Protein AF-0000000086503638 (afdb_homodimer)

pLDDT: mean 86.39, std 15.78, range [42.84, 98.81]

Structure (mmCIF, N/CA/C/O backbone):
data_AF-0000000086503638-model_v1
#
loop_
_entity.id
_entity.type
_entity.pdbx_description
1 polymer 'UspA domain-containing protein'
#
loop_
_atom_site.group_PDB
_atom_site.id
_atom_site.type_symbol
_atom_site.label_atom_id
_atom_site.label_alt_id
_atom_site.label_comp_id
_atom_site.label_asym_id
_atom_site.label_entity_id
_atom_site.label_seq_id
_atom_site.pdbx_PDB_ins_code
_atom_site.Cartn_x
_atom_site.Cartn_y
_atom_site.Cartn_z
_atom_site.occupancy
_atom_site.B_iso_or_equiv
_atom_site.auth_seq_id
_atom_site.auth_comp_id
_atom_site.auth_asym_id
_atom_site.auth_atom_id
_atom_site.pdbx_PDB_model_num
ATOM 1 N N . MET A 1 1 ? 13.844 13.547 -12.055 1 75.62 1 MET A N 1
ATOM 2 C CA . MET A 1 1 ? 13.375 14.336 -10.922 1 75.62 1 MET A CA 1
ATOM 3 C C . MET A 1 1 ? 13.047 13.438 -9.734 1 75.62 1 MET A C 1
ATOM 5 O O . MET A 1 1 ? 12.641 12.289 -9.914 1 75.62 1 MET A O 1
ATOM 9 N N . PRO A 1 2 ? 13.359 13.945 -8.445 1 88.06 2 PRO A N 1
ATOM 10 C CA . PRO A 1 2 ? 13.078 13.109 -7.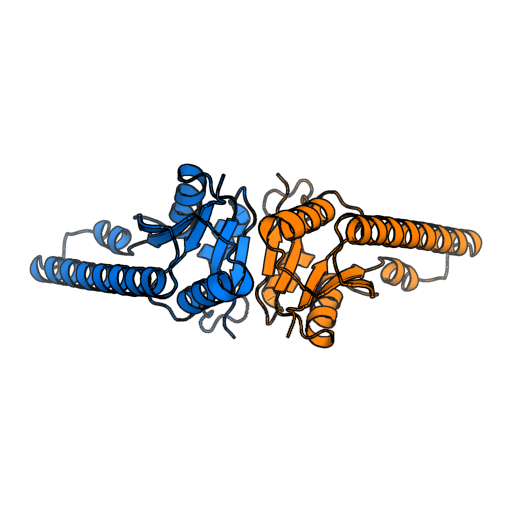277 1 88.06 2 PRO A CA 1
ATOM 11 C C . PRO A 1 2 ? 11.594 12.781 -7.133 1 88.06 2 PRO A C 1
ATOM 13 O O . PRO A 1 2 ? 10.734 13.594 -7.504 1 88.06 2 PRO A O 1
ATOM 16 N N . ARG A 1 3 ? 11.312 11.641 -6.742 1 94.25 3 ARG A N 1
ATOM 17 C CA . ARG A 1 3 ? 9.953 11.195 -6.438 1 94.25 3 ARG A CA 1
ATOM 18 C C . ARG A 1 3 ? 9.414 11.891 -5.195 1 94.25 3 ARG A C 1
ATOM 20 O O . ARG A 1 3 ? 10.141 12.094 -4.223 1 94.25 3 ARG A O 1
ATOM 27 N N . THR A 1 4 ? 8.156 12.375 -5.305 1 98.19 4 THR A N 1
ATOM 28 C CA . THR A 1 4 ? 7.492 12.93 -4.125 1 98.19 4 THR A CA 1
ATOM 29 C C . THR A 1 4 ? 6.613 11.875 -3.459 1 98.19 4 THR A C 1
ATOM 31 O O . THR A 1 4 ? 5.828 11.195 -4.129 1 98.19 4 THR A O 1
ATOM 34 N N . VAL A 1 5 ? 6.75 11.766 -2.164 1 98.69 5 VAL A N 1
ATOM 35 C CA . VAL A 1 5 ? 5.996 10.797 -1.38 1 98.69 5 VAL A CA 1
ATOM 36 C C . VAL A 1 5 ? 5.223 11.508 -0.271 1 98.69 5 VAL A C 1
ATOM 38 O O . VAL A 1 5 ? 5.805 12.273 0.505 1 98.69 5 VAL A O 1
ATOM 41 N N . VAL A 1 6 ? 3.941 11.25 -0.227 1 98.81 6 VAL A N 1
ATOM 42 C CA . VAL A 1 6 ? 3.113 11.773 0.855 1 98.81 6 VAL A CA 1
ATOM 43 C C . VAL A 1 6 ? 2.965 10.719 1.949 1 98.81 6 VAL A C 1
ATOM 45 O O . VAL A 1 6 ? 2.613 9.57 1.669 1 98.81 6 VAL A O 1
ATOM 48 N N . VAL A 1 7 ? 3.248 11.109 3.146 1 98.69 7 VAL A N 1
ATOM 49 C CA . VAL A 1 7 ? 3.092 10.234 4.305 1 98.69 7 VAL A CA 1
ATOM 50 C C . VAL A 1 7 ? 2.102 10.859 5.289 1 98.69 7 VAL A C 1
ATOM 52 O O . VAL A 1 7 ? 2.33 11.953 5.797 1 98.69 7 VAL A O 1
ATOM 55 N N . GLY A 1 8 ? 0.979 10.172 5.52 1 97.56 8 GLY A N 1
ATOM 56 C CA . GLY A 1 8 ? 0.068 10.609 6.566 1 97.56 8 GLY A CA 1
ATOM 57 C C . GLY A 1 8 ? 0.599 10.352 7.965 1 97.56 8 GLY A C 1
ATOM 58 O O . GLY A 1 8 ? 0.922 9.219 8.312 1 97.56 8 GLY A O 1
ATOM 59 N N . VAL A 1 9 ? 0.625 11.438 8.781 1 96.56 9 VAL A N 1
ATOM 60 C CA . VAL A 1 9 ? 1.175 11.242 10.125 1 96.56 9 VAL A CA 1
ATOM 61 C C . VAL A 1 9 ? 0.255 11.891 11.156 1 96.56 9 VAL A C 1
ATOM 63 O O . VAL A 1 9 ? -0.437 12.867 10.859 1 96.56 9 VAL A O 1
ATOM 66 N N . ASP A 1 10 ? 0.212 11.281 12.289 1 92.19 10 ASP A N 1
ATOM 67 C CA . ASP A 1 10 ? -0.381 11.82 13.508 1 92.19 10 ASP A CA 1
ATOM 68 C C . ASP A 1 10 ? 0.435 11.422 14.734 1 92.19 10 ASP A C 1
ATOM 70 O O . ASP A 1 10 ? 1.624 11.117 14.625 1 92.19 10 ASP A O 1
ATOM 74 N N . ASN A 1 11 ? -0.113 11.484 15.891 1 89.94 11 ASN A N 1
ATOM 75 C CA . ASN A 1 11 ? 0.647 11.188 17.094 1 89.94 11 ASN A CA 1
ATOM 76 C C . ASN A 1 11 ? 0.513 9.719 17.5 1 89.94 11 ASN A C 1
ATOM 78 O O . ASN A 1 11 ? 0.872 9.344 18.625 1 89.94 11 ASN A O 1
ATOM 82 N N . SER A 1 12 ? -0.007 8.898 16.594 1 89.5 12 SER A N 1
ATOM 83 C CA . SER A 1 12 ? -0.238 7.496 16.922 1 89.5 12 SER A CA 1
ATOM 84 C C . SER A 1 12 ? 0.982 6.641 16.609 1 89.5 12 SER A C 1
ATOM 86 O O . SER A 1 12 ? 1.796 7.008 15.75 1 89.5 12 SER A O 1
ATOM 88 N N . ASP A 1 13 ? 1.109 5.504 17.266 1 92.62 13 ASP A N 1
ATOM 89 C CA . ASP A 1 13 ? 2.15 4.527 16.969 1 92.62 13 ASP A CA 1
ATOM 90 C C . ASP A 1 13 ? 1.975 3.943 15.562 1 92.62 13 ASP A C 1
ATOM 92 O O . ASP A 1 13 ? 2.943 3.502 14.945 1 92.62 13 ASP A O 1
ATOM 96 N N . TYR A 1 14 ? 0.739 4.031 15.062 1 92.38 14 TYR A N 1
ATOM 97 C CA . TYR A 1 14 ? 0.449 3.48 13.742 1 92.38 14 TYR A CA 1
ATOM 98 C C . TYR A 1 14 ? 1.098 4.32 12.648 1 92.38 14 TYR A C 1
ATOM 100 O O . TYR A 1 14 ? 1.73 3.779 11.734 1 92.38 14 TYR A O 1
ATOM 108 N N . SER A 1 15 ? 0.951 5.656 12.758 1 94.5 15 SER A N 1
ATOM 109 C CA . SER A 1 15 ? 1.562 6.523 11.758 1 94.5 15 SER A CA 1
ATOM 110 C C . SER A 1 15 ? 3.082 6.531 11.883 1 94.5 15 SER A C 1
ATOM 112 O O . SER A 1 15 ? 3.791 6.664 10.883 1 94.5 15 SER A O 1
ATOM 114 N N . GLU A 1 16 ? 3.564 6.371 13.148 1 95.94 16 GLU A N 1
ATOM 115 C CA . GLU A 1 16 ? 5.008 6.277 13.344 1 95.94 16 GLU A CA 1
ATOM 116 C C . GLU A 1 16 ? 5.574 5.027 12.672 1 95.94 16 GLU A C 1
ATOM 118 O O . GLU A 1 16 ? 6.629 5.082 12.039 1 95.94 16 GLU A O 1
ATOM 123 N N . PHE A 1 17 ? 4.871 3.943 12.844 1 96.5 17 PHE A N 1
ATOM 124 C CA . PHE A 1 17 ? 5.305 2.711 12.195 1 96.5 17 PHE A CA 1
ATOM 125 C C . PHE A 1 17 ? 5.352 2.883 10.688 1 96.5 17 PHE A C 1
ATOM 127 O O . PHE A 1 17 ? 6.305 2.443 10.039 1 96.5 17 PHE A O 1
ATOM 134 N N . ALA A 1 18 ? 4.336 3.52 10.148 1 97.62 18 ALA A N 1
ATOM 135 C CA . ALA A 1 18 ? 4.289 3.729 8.703 1 97.62 18 ALA A CA 1
ATOM 136 C C . ALA A 1 18 ? 5.477 4.566 8.234 1 97.62 18 ALA A C 1
ATOM 138 O O . ALA A 1 18 ? 6.117 4.234 7.234 1 97.62 18 ALA A O 1
ATOM 139 N N . PHE A 1 19 ? 5.797 5.605 8.961 1 97.94 19 PHE A N 1
ATOM 140 C CA . PHE A 1 19 ? 6.934 6.457 8.641 1 97.94 19 PHE A CA 1
ATOM 141 C C . PHE A 1 19 ? 8.234 5.668 8.695 1 97.94 19 PHE A C 1
ATOM 143 O O . PHE A 1 19 ? 9.039 5.719 7.766 1 97.94 19 PHE A O 1
ATOM 150 N N . ASP A 1 20 ? 8.391 4.934 9.758 1 97.69 20 ASP A N 1
ATOM 151 C CA . ASP A 1 20 ? 9.617 4.168 9.953 1 97.69 20 ASP A CA 1
ATOM 152 C C . ASP A 1 20 ? 9.773 3.1 8.867 1 97.69 20 ASP A C 1
ATOM 154 O O . ASP A 1 20 ? 10.867 2.896 8.336 1 97.69 20 ASP A O 1
ATOM 158 N N . PHE A 1 21 ? 8.695 2.412 8.578 1 97.12 21 PHE A N 1
ATOM 159 C CA . PHE A 1 21 ? 8.742 1.382 7.551 1 97.12 21 PHE A CA 1
ATOM 160 C C . PHE A 1 21 ? 9.141 1.98 6.207 1 97.12 21 PHE A C 1
ATOM 162 O O . PHE A 1 21 ? 10.023 1.455 5.52 1 97.12 21 PHE A O 1
ATOM 169 N N . TYR A 1 22 ? 8.438 3.096 5.871 1 97.75 22 TYR A N 1
ATOM 170 C CA . TYR A 1 22 ? 8.734 3.777 4.613 1 97.75 22 TYR A CA 1
ATOM 171 C C . TYR A 1 22 ? 10.211 4.152 4.535 1 97.75 22 TYR A C 1
ATOM 173 O O . TYR A 1 22 ? 10.883 3.842 3.549 1 97.75 22 TYR A O 1
ATOM 181 N N . THR A 1 23 ? 10.734 4.738 5.555 1 97 23 THR A N 1
ATOM 182 C CA . THR A 1 23 ? 12.094 5.273 5.508 1 97 23 THR A CA 1
ATOM 183 C C . THR A 1 23 ? 13.117 4.145 5.484 1 97 23 THR A C 1
ATOM 185 O O . THR A 1 23 ? 14.195 4.285 4.898 1 97 23 THR A O 1
ATOM 188 N N . LYS A 1 24 ? 12.758 3.023 6.004 1 94.56 24 LYS A N 1
ATOM 189 C CA . LYS A 1 24 ? 13.703 1.909 6.094 1 94.56 24 LYS A CA 1
ATOM 190 C C . LYS A 1 24 ? 13.625 1.028 4.848 1 94.56 24 LYS A C 1
ATOM 192 O O . LYS A 1 24 ? 14.641 0.497 4.395 1 94.56 24 LYS A O 1
ATOM 197 N N . HIS A 1 25 ? 12.398 0.941 4.281 1 94.38 25 HIS A N 1
ATOM 198 C CA . HIS A 1 25 ? 12.219 -0.154 3.332 1 94.38 25 HIS A CA 1
ATOM 199 C C . HIS A 1 25 ? 11.805 0.366 1.962 1 94.38 25 HIS A C 1
ATOM 201 O O . HIS A 1 25 ? 11.891 -0.356 0.966 1 94.38 25 HIS A O 1
ATOM 207 N N . VAL A 1 26 ? 11.344 1.595 1.877 1 96.19 26 VAL A N 1
ATOM 208 C CA . VAL A 1 26 ? 10.711 2.02 0.629 1 96.19 26 VAL A CA 1
ATOM 209 C C . VAL A 1 26 ? 11.375 3.301 0.13 1 96.19 26 VAL A C 1
ATOM 211 O O . VAL A 1 26 ? 11.422 3.557 -1.076 1 96.19 26 VAL A O 1
ATOM 214 N N . TRP A 1 27 ? 11.922 4.043 1.059 1 95.38 27 TRP A N 1
ATOM 215 C CA . TRP A 1 27 ? 12.57 5.305 0.717 1 95.38 27 TRP A CA 1
ATOM 216 C C . TRP A 1 27 ? 13.711 5.082 -0.275 1 95.38 27 TRP A C 1
ATOM 218 O O . TRP A 1 27 ? 14.477 4.129 -0.142 1 95.38 27 TRP A O 1
ATOM 228 N N . VAL A 1 28 ? 13.766 5.887 -1.284 1 91.06 28 VAL A N 1
ATOM 229 C CA . VAL A 1 28 ? 14.891 5.918 -2.215 1 91.06 28 VAL A CA 1
ATOM 230 C C . VAL A 1 28 ? 15.586 7.273 -2.143 1 91.06 28 VAL A C 1
ATOM 232 O O . VAL A 1 28 ? 14.969 8.273 -1.762 1 91.06 28 VAL A O 1
ATOM 235 N N . LYS A 1 29 ? 16.75 7.254 -2.58 1 88.69 29 LYS A N 1
ATOM 236 C CA . LYS A 1 29 ? 17.578 8.461 -2.484 1 88.69 29 LYS A CA 1
ATOM 237 C C . LYS A 1 29 ? 16.922 9.625 -3.227 1 88.69 29 LYS A C 1
ATOM 239 O O . LYS A 1 29 ? 16.469 9.469 -4.359 1 88.69 29 LYS A O 1
ATOM 244 N N . ASP A 1 30 ? 16.75 10.734 -2.543 1 88.5 30 ASP A N 1
ATOM 245 C CA . ASP A 1 30 ? 16.297 12.023 -3.076 1 88.5 30 ASP A CA 1
ATOM 246 C C . ASP A 1 30 ? 14.773 12.109 -3.082 1 88.5 30 ASP A C 1
ATOM 248 O O . ASP A 1 30 ? 14.203 13.031 -3.67 1 88.5 30 ASP A O 1
ATOM 252 N N . ASP A 1 31 ? 14.117 11.125 -2.486 1 96.69 31 ASP A N 1
ATOM 253 C CA . ASP A 1 31 ? 12.688 11.297 -2.291 1 96.69 31 ASP A CA 1
ATOM 254 C C . ASP A 1 31 ? 12.383 12.648 -1.647 1 96.69 31 ASP A C 1
ATOM 256 O O . ASP A 1 31 ? 13.086 13.086 -0.735 1 96.69 31 ASP A O 1
ATOM 260 N N . ASN A 1 32 ? 11.43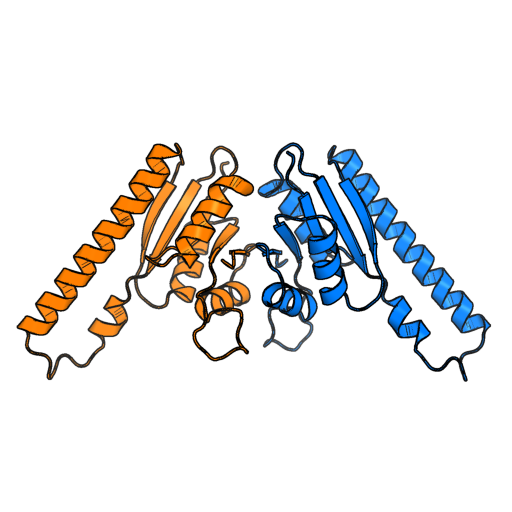8 13.289 -2.17 1 98.19 32 ASN A N 1
ATOM 261 C CA . ASN A 1 32 ? 10.859 14.453 -1.501 1 98.19 32 ASN A CA 1
ATOM 262 C C . ASN A 1 32 ? 9.664 14.055 -0.639 1 98.19 32 ASN A C 1
ATOM 264 O O . ASN A 1 32 ? 8.594 13.727 -1.162 1 98.19 32 ASN A O 1
ATOM 268 N N . ILE A 1 33 ? 9.836 14.102 0.675 1 98.5 33 ILE A N 1
ATOM 269 C CA . ILE A 1 33 ? 8.82 13.586 1.592 1 98.5 33 ILE A CA 1
ATOM 270 C C . ILE A 1 33 ? 7.91 14.727 2.047 1 98.5 33 ILE A C 1
ATOM 272 O O . ILE A 1 33 ? 8.383 15.758 2.525 1 98.5 33 ILE A O 1
ATOM 276 N N . VAL A 1 34 ? 6.629 14.555 1.884 1 98.69 34 VAL A N 1
ATOM 277 C CA . VAL A 1 34 ? 5.637 15.469 2.438 1 98.69 34 VAL A CA 1
ATOM 278 C C . VAL A 1 34 ? 4.852 14.766 3.547 1 98.69 34 VAL A C 1
ATOM 280 O O . VAL A 1 34 ? 3.99 13.93 3.271 1 98.69 34 VAL A O 1
ATOM 283 N N . LEU A 1 35 ? 5.188 15.125 4.75 1 98.56 35 LEU A N 1
ATOM 284 C CA . LEU A 1 35 ? 4.438 14.617 5.895 1 98.56 35 LEU A CA 1
ATOM 285 C C . LEU A 1 35 ? 3.162 15.422 6.109 1 98.56 35 LEU A C 1
ATOM 287 O O . LEU A 1 35 ? 3.221 16.625 6.414 1 98.56 35 LEU A O 1
ATOM 291 N N . VAL A 1 36 ? 2.033 14.766 6.004 1 97.94 36 VAL A N 1
ATOM 292 C CA . VAL A 1 36 ? 0.757 15.461 6.098 1 97.94 36 VAL A CA 1
ATOM 293 C C . VAL A 1 36 ? 0.109 15.18 7.449 1 97.94 36 VAL A C 1
ATOM 295 O O . VAL A 1 36 ? -0.133 14.023 7.797 1 97.94 36 VAL A O 1
ATOM 298 N N . HIS A 1 37 ? -0.113 16.156 8.156 1 96.12 37 HIS A N 1
ATOM 299 C CA . HIS A 1 37 ? -0.849 16.078 9.414 1 96.12 37 HIS A CA 1
ATOM 300 C C . HIS A 1 37 ? -2.131 16.906 9.352 1 96.12 37 HIS A C 1
ATOM 302 O O . HIS A 1 37 ? -2.109 18.062 8.922 1 96.12 37 HIS A O 1
ATOM 308 N N . VAL A 1 38 ? -3.188 16.234 9.758 1 92.25 38 VAL A N 1
ATOM 309 C CA . VAL A 1 38 ? -4.477 16.922 9.758 1 92.25 38 VAL A CA 1
ATOM 310 C C . VAL A 1 38 ? -4.93 17.172 11.195 1 92.25 38 VAL A C 1
ATOM 312 O O . VAL A 1 38 ? -5.059 16.234 11.984 1 92.25 38 VAL A O 1
ATOM 315 N N . SER A 1 39 ? -5.102 18.406 11.578 1 81.94 39 SER A N 1
ATOM 316 C CA . SER A 1 39 ? -5.512 18.812 12.922 1 81.94 39 SER A CA 1
ATOM 317 C C . SER A 1 39 ? -7.012 18.609 13.117 1 81.94 39 SER A C 1
ATOM 319 O O . SER A 1 39 ? -7.797 18.797 12.188 1 81.94 39 SER A O 1
ATOM 321 N N . GLU A 1 40 ? -7.383 17.906 14.148 1 66.19 40 GLU A N 1
ATOM 322 C CA . GLU A 1 40 ? -8.781 17.672 14.5 1 66.19 40 GLU A CA 1
ATOM 323 C C . GLU A 1 40 ? -9.508 18.984 14.758 1 66.19 40 GLU A C 1
ATOM 325 O O . GLU A 1 40 ? -10.734 19.016 14.914 1 66.19 40 GLU A O 1
ATOM 330 N N . TYR A 1 41 ? -8.883 20.062 15.055 1 58.22 41 TYR A N 1
ATOM 331 C CA . TYR A 1 41 ? -9.531 21.297 15.484 1 58.22 41 TYR A CA 1
ATOM 332 C C . TYR A 1 41 ? -10.742 21.609 14.617 1 58.22 41 TYR A C 1
ATOM 334 O O . TYR A 1 41 ? -11.703 22.234 15.086 1 58.22 41 TYR A O 1
ATOM 342 N N . THR A 1 42 ? -10.609 21.328 13.336 1 51.62 42 THR A N 1
ATOM 343 C CA . THR A 1 42 ? -11.633 21.922 12.484 1 51.62 42 THR A CA 1
ATOM 344 C C . THR A 1 42 ? -13.023 21.422 12.883 1 51.62 42 THR A C 1
ATOM 346 O O . THR A 1 42 ? -14.016 22.109 12.695 1 51.62 42 THR A O 1
ATOM 349 N N . SER A 1 43 ? -12.922 20.266 13.422 1 51.22 43 SER A N 1
ATOM 350 C CA . SER A 1 43 ? -14.25 19.828 13.859 1 51.22 43 SER A CA 1
ATOM 351 C C . SER A 1 43 ? -14.703 20.594 15.094 1 51.22 43 SER A C 1
ATOM 353 O O . SER A 1 43 ? -15.898 20.797 15.305 1 51.22 43 SER A O 1
ATOM 355 N N . LEU A 1 44 ? -13.805 20.938 15.922 1 51.22 44 LEU A N 1
ATOM 356 C CA . LEU A 1 44 ? -14.203 21.688 17.109 1 51.22 44 LEU A CA 1
ATOM 357 C C . LEU A 1 44 ? -14.688 23.078 16.75 1 51.22 44 LEU A C 1
ATOM 359 O O . LEU A 1 44 ? -15.539 23.656 17.438 1 51.22 44 LEU A O 1
ATOM 363 N N . ALA A 1 45 ? -14.125 23.672 15.773 1 50.91 45 ALA A N 1
ATOM 364 C CA . ALA A 1 45 ? -14.562 25.016 15.414 1 50.91 45 ALA A CA 1
ATOM 365 C C . ALA A 1 45 ? -16 25.016 14.922 1 50.91 45 ALA A C 1
ATOM 367 O O . ALA A 1 45 ? -16.656 26.062 14.883 1 50.91 45 ALA A O 1
ATOM 368 N N . GLN A 1 46 ? -16.438 23.875 14.445 1 50.19 46 GLN A N 1
ATOM 369 C CA . GLN A 1 46 ? -17.828 23.859 14.008 1 50.19 46 GLN A CA 1
ATOM 370 C C . GLN A 1 46 ? -18.766 23.516 15.164 1 50.19 46 GLN A C 1
ATOM 372 O O . GLN A 1 46 ? -19.984 23.438 14.977 1 50.19 46 GLN A O 1
ATOM 377 N N . ALA A 1 47 ? -18.156 23.281 16.281 1 52.62 47 ALA A N 1
ATOM 378 C CA . ALA A 1 47 ? -19.078 23.047 17.391 1 52.62 47 ALA A CA 1
ATOM 379 C C . ALA A 1 47 ? -19.766 24.344 17.797 1 52.62 47 ALA A C 1
ATOM 381 O O . ALA A 1 47 ? -19.172 25.422 17.75 1 52.62 47 ALA A O 1
ATOM 382 N N . PRO A 1 48 ? -21.047 24.406 17.812 1 49.69 48 PRO A N 1
ATOM 383 C CA . PRO A 1 48 ? -21.75 25.625 18.219 1 49.69 48 PRO A CA 1
ATOM 384 C C . PRO A 1 48 ? -21.094 26.328 19.406 1 49.69 48 PRO A C 1
ATOM 386 O O . PRO A 1 48 ? -20.812 25.672 20.422 1 49.69 48 PRO A O 1
ATOM 389 N N . VAL A 1 49 ? -20.312 27.312 19.281 1 50.72 49 VAL A N 1
ATOM 390 C CA . VAL A 1 49 ? -19.688 28.266 20.188 1 50.72 49 VAL A CA 1
ATOM 391 C C . VAL A 1 49 ? -20.672 28.641 21.297 1 50.72 49 VAL A C 1
ATOM 393 O O . VAL A 1 49 ? -20.359 29.469 22.172 1 50.72 49 VAL A O 1
ATOM 396 N N . LEU A 1 50 ? -21.922 28.359 21 1 50.97 50 LEU A N 1
ATOM 397 C CA . LEU A 1 50 ? -22.703 28.953 22.062 1 50.97 50 LEU A CA 1
ATOM 398 C C . LEU A 1 50 ? -22.062 28.703 23.422 1 50.97 50 LEU A C 1
ATOM 400 O O . LEU A 1 50 ? -22 29.594 24.266 1 50.97 50 LEU A O 1
ATOM 404 N N . LEU A 1 51 ? -22.281 27.469 24 1 51.38 51 LEU A N 1
ATOM 405 C CA . LEU A 1 51 ? -22.281 27.25 25.438 1 51.38 51 LEU A CA 1
ATOM 406 C C . LEU A 1 51 ? -20.859 27.062 25.953 1 51.38 51 LEU A C 1
ATOM 408 O O . LEU A 1 51 ? -20.672 26.719 27.125 1 51.38 51 LEU A O 1
ATOM 412 N N . THR A 1 52 ? -19.859 27.094 25 1 60.31 52 THR A N 1
ATOM 413 C CA . THR A 1 52 ? -18.672 26.734 25.766 1 60.31 52 THR A CA 1
ATOM 414 C C . THR A 1 52 ? -17.953 27.969 26.266 1 60.31 52 THR A C 1
ATOM 416 O O . THR A 1 52 ? -18 29.031 25.625 1 60.31 52 THR A O 1
ATOM 419 N N . ASP A 1 53 ? -17.766 28.094 27.531 1 71 53 ASP A N 1
ATOM 420 C CA . ASP A 1 53 ? -16.953 29.062 28.266 1 71 53 ASP A CA 1
ATOM 421 C C . ASP A 1 53 ? -15.703 29.453 27.469 1 71 53 ASP A C 1
ATOM 423 O O . ASP A 1 53 ? -14.961 28.578 27.016 1 71 53 ASP A O 1
ATOM 427 N N . PRO A 1 54 ? -15.719 30.734 26.953 1 75.19 54 PRO A N 1
ATOM 428 C CA . PRO A 1 54 ? -14.57 31.234 26.188 1 75.19 54 PRO A CA 1
ATOM 429 C C . PRO A 1 54 ? -13.234 30.734 26.719 1 75.19 54 PRO A C 1
ATOM 431 O O . PRO A 1 54 ? -12.297 30.516 25.953 1 75.19 54 PRO A O 1
ATOM 434 N N . ILE A 1 55 ? -13.148 30.578 27.984 1 75.12 55 ILE A N 1
ATOM 435 C CA . ILE A 1 55 ? -11.914 30.109 28.594 1 75.12 55 ILE A CA 1
ATOM 436 C C . ILE A 1 55 ? -11.648 28.672 28.172 1 75.12 55 ILE A C 1
ATOM 438 O O . ILE A 1 55 ? -10.508 28.312 27.859 1 75.12 55 ILE A O 1
ATOM 442 N N . VAL A 1 56 ? -12.664 27.906 28.094 1 76.38 56 VAL A N 1
ATOM 443 C CA . VAL A 1 56 ? -12.539 26.5 27.734 1 76.38 56 VAL A CA 1
ATOM 444 C C . VAL A 1 56 ? -12.125 26.375 26.281 1 76.38 56 VAL A C 1
ATOM 446 O O . VAL A 1 56 ? -11.258 25.562 25.938 1 76.38 56 VAL A O 1
ATOM 449 N N . VAL A 1 57 ? -12.609 27.25 25.484 1 75.94 57 VAL A N 1
ATOM 450 C CA . VAL A 1 57 ? -12.297 27.219 24.062 1 75.94 57 VAL A CA 1
ATOM 451 C C . VAL A 1 57 ? -10.844 27.609 23.828 1 75.94 57 VAL A C 1
ATOM 453 O O . VAL A 1 57 ? -10.133 26.984 23.047 1 75.94 57 VAL A O 1
ATOM 456 N N . THR A 1 58 ? -10.43 28.641 24.516 1 79.75 58 THR A N 1
ATOM 457 C CA . THR A 1 58 ? -9.055 29.109 24.406 1 79.75 58 THR A CA 1
ATOM 458 C C . THR A 1 58 ? -8.07 28.031 24.844 1 79.75 58 THR A C 1
ATOM 460 O O . THR A 1 58 ? -7.016 27.844 24.234 1 79.75 58 THR A O 1
ATOM 463 N N . GLU A 1 59 ? -8.375 27.312 25.891 1 81.62 59 GLU A N 1
ATOM 464 C CA . GLU A 1 59 ? -7.516 26.25 26.406 1 81.62 59 GLU A CA 1
ATOM 465 C C . GLU A 1 59 ? -7.422 25.078 25.422 1 81.62 59 GLU A C 1
ATOM 467 O O . GLU A 1 59 ? -6.355 24.5 25.25 1 81.62 59 GLU A O 1
ATOM 472 N N . LEU A 1 60 ? -8.469 24.797 24.797 1 77 60 LEU A N 1
ATOM 473 C CA . LEU A 1 60 ? -8.492 23.719 23.828 1 77 60 LEU A CA 1
ATOM 474 C C . LEU A 1 60 ? -7.641 24.047 22.609 1 77 60 LEU A C 1
ATOM 476 O O . LEU A 1 60 ? -6.91 23.203 22.094 1 77 60 LEU A O 1
ATOM 480 N N . ILE A 1 61 ? -7.742 25.234 22.234 1 77.94 61 ILE A N 1
ATOM 481 C CA . ILE A 1 61 ? -6.973 25.688 21.078 1 77.94 61 ILE A CA 1
ATOM 482 C C . ILE A 1 61 ? -5.48 25.625 21.406 1 77.94 61 ILE A C 1
ATOM 484 O O . ILE A 1 61 ? -4.68 25.172 20.594 1 77.94 61 ILE A O 1
ATOM 488 N N . ARG A 1 62 ? -5.234 26.125 22.594 1 83.19 62 ARG A N 1
ATOM 489 C CA . ARG A 1 62 ? -3.838 26.125 23.016 1 83.19 62 ARG A CA 1
ATOM 490 C C . ARG A 1 62 ? -3.303 24.688 23.094 1 83.19 62 ARG A C 1
ATOM 492 O O . ARG A 1 62 ? -2.174 24.422 22.688 1 83.19 62 ARG A O 1
ATOM 499 N N . GLU A 1 63 ? -4.035 23.812 23.578 1 83.31 63 GLU A N 1
ATOM 500 C CA . GLU A 1 63 ? -3.621 22.422 23.703 1 83.31 63 GLU A CA 1
ATOM 501 C C . GLU A 1 63 ? -3.375 21.797 22.328 1 83.31 63 GLU A C 1
ATOM 503 O O . GLU A 1 63 ? -2.412 21.047 22.156 1 83.31 63 GLU A O 1
ATOM 508 N N . GLU A 1 64 ? -4.188 22.125 21.484 1 79.81 64 GLU A N 1
ATOM 509 C CA . GLU A 1 64 ? -4.039 21.594 20.141 1 79.81 64 GLU A CA 1
ATOM 510 C C . GLU A 1 64 ? -2.799 22.156 19.453 1 79.81 64 GLU A C 1
ATOM 512 O O . GLU A 1 64 ? -2.098 21.438 18.734 1 79.81 64 GLU A O 1
ATOM 517 N N . GLU A 1 65 ? -2.617 23.375 19.672 1 84.12 65 GLU A N 1
ATOM 518 C CA . GLU A 1 65 ? -1.432 24.016 19.109 1 84.12 65 GLU A CA 1
ATOM 519 C C . GLU A 1 65 ? -0.153 23.359 19.625 1 84.12 65 GLU A C 1
ATOM 521 O O . GLU A 1 65 ? 0.802 23.172 18.859 1 84.12 65 GLU A O 1
ATOM 526 N N . VAL A 1 66 ? -0.208 23.094 20.859 1 87.94 66 VAL A N 1
ATOM 527 C CA . VAL A 1 66 ? 0.959 22.469 21.469 1 87.94 66 VAL A CA 1
ATOM 528 C C . VAL A 1 66 ? 1.166 21.078 20.875 1 87.94 66 VAL A C 1
ATOM 530 O O . VAL A 1 66 ? 2.293 20.703 20.547 1 87.94 66 VAL A O 1
ATOM 533 N N . LYS A 1 67 ? 0.146 20.375 20.719 1 87.69 67 LYS A N 1
ATOM 534 C CA . LYS A 1 67 ? 0.224 19.031 20.156 1 87.69 67 LYS A CA 1
ATOM 535 C C . LYS A 1 67 ? 0.76 19.062 18.719 1 87.69 67 LYS A C 1
ATOM 537 O O . LYS A 1 67 ? 1.584 18.234 18.344 1 87.69 67 LYS A O 1
ATOM 542 N N . VAL A 1 68 ? 0.279 19.984 18.031 1 88.38 68 VAL A N 1
ATOM 543 C CA . VAL A 1 68 ? 0.697 20.125 16.641 1 88.38 68 VAL A CA 1
ATOM 544 C C . VAL A 1 68 ? 2.178 20.5 16.578 1 88.38 68 VAL A C 1
ATOM 546 O O . VAL A 1 68 ? 2.928 19.938 15.766 1 88.38 68 VAL A O 1
ATOM 549 N N . LYS A 1 69 ? 2.529 21.406 17.422 1 92.06 69 LYS A N 1
ATOM 550 C CA . LYS A 1 69 ? 3.93 21.812 17.469 1 92.06 69 LYS A CA 1
ATOM 551 C C . LYS A 1 69 ? 4.836 20.641 17.812 1 92.06 69 LYS A C 1
ATOM 553 O O . LYS A 1 69 ? 5.898 20.469 17.219 1 92.06 69 LYS A O 1
ATOM 558 N N . GLN A 1 70 ? 4.449 19.859 18.734 1 94.12 70 GLN A N 1
ATOM 559 C CA . GLN A 1 70 ? 5.223 18.703 19.156 1 94.12 70 GLN A CA 1
ATOM 560 C C . GLN A 1 70 ? 5.355 17.688 18.016 1 94.12 70 GLN A C 1
ATOM 562 O O . GLN A 1 70 ? 6.422 17.094 17.828 1 94.12 70 GLN A O 1
ATOM 567 N N . LEU A 1 71 ? 4.289 17.484 17.312 1 94.12 71 LEU A N 1
ATOM 568 C CA . LEU A 1 71 ? 4.316 16.562 16.188 1 94.12 71 LEU A CA 1
ATOM 569 C C . LEU A 1 71 ? 5.277 17.047 15.109 1 94.12 71 LEU A C 1
ATOM 571 O O . LEU A 1 71 ? 6.094 16.281 14.602 1 94.12 71 LEU A O 1
ATOM 575 N N . VAL A 1 72 ? 5.152 18.297 14.773 1 94.56 72 VAL A N 1
ATOM 576 C CA . VAL A 1 72 ? 6.008 18.891 13.742 1 94.56 72 VAL A CA 1
ATOM 577 C C . VAL A 1 72 ? 7.473 18.766 14.148 1 94.56 72 VAL A C 1
ATOM 579 O O . VAL A 1 72 ? 8.312 18.359 13.344 1 94.56 72 VAL A O 1
ATOM 582 N N . GLU A 1 73 ? 7.738 19.078 15.383 1 96.12 73 GLU A N 1
ATOM 583 C CA . GLU A 1 73 ? 9.109 18.969 15.883 1 96.12 73 GLU A CA 1
ATOM 584 C C . GLU A 1 73 ? 9.609 17.531 15.844 1 96.12 73 GLU A C 1
ATOM 586 O O . GLU A 1 73 ? 10.734 17.266 15.414 1 96.12 73 GLU A O 1
ATOM 591 N N . LYS A 1 74 ? 8.812 16.641 16.281 1 96.88 74 LYS A N 1
ATOM 592 C CA . LYS A 1 74 ? 9.156 15.219 16.297 1 96.88 74 LYS A CA 1
ATOM 593 C C . LYS A 1 74 ? 9.562 14.727 14.914 1 96.88 74 LYS A C 1
ATOM 595 O O . LYS A 1 74 ? 10.641 14.164 14.742 1 96.88 74 LYS A O 1
ATOM 600 N N . TYR A 1 75 ? 8.758 14.977 13.953 1 97.31 75 TYR A N 1
ATOM 601 C CA . TYR A 1 75 ? 9.008 14.438 12.625 1 97.31 75 TYR A CA 1
ATOM 602 C C . TYR A 1 75 ? 10.094 15.227 11.906 1 97.31 75 TYR A C 1
ATOM 604 O O . TYR A 1 75 ? 10.867 14.664 11.125 1 97.31 75 TYR A O 1
ATOM 612 N N . SER A 1 76 ? 10.156 16.562 12.188 1 96.62 76 SER A N 1
ATOM 613 C CA . SER A 1 76 ? 11.258 17.344 11.633 1 96.62 76 SER A CA 1
ATOM 614 C C . SER A 1 76 ? 12.602 16.828 12.125 1 96.62 76 SER A C 1
ATOM 616 O O . SER A 1 76 ? 13.555 16.719 11.352 1 96.62 76 SER A O 1
ATOM 618 N N . GLU A 1 77 ? 12.672 16.516 13.352 1 97.25 77 GLU A N 1
ATOM 619 C CA . GLU A 1 77 ? 13.898 15.992 13.938 1 97.25 77 GLU A CA 1
ATOM 620 C C . GLU A 1 77 ? 14.25 14.625 13.344 1 97.25 77 GLU A C 1
ATOM 622 O O . GLU A 1 77 ? 15.414 14.352 13.055 1 97.25 77 GLU A O 1
ATOM 627 N N . LYS A 1 78 ? 13.281 13.781 13.234 1 97.31 78 LYS A N 1
ATOM 628 C CA . LYS A 1 78 ? 13.5 12.469 12.633 1 97.31 78 LYS A CA 1
ATOM 629 C C . LYS A 1 78 ? 14.031 12.602 11.211 1 97.31 78 LYS A C 1
ATOM 631 O O . LYS A 1 78 ? 14.969 11.898 10.82 1 97.31 78 LYS A O 1
ATOM 636 N N . MET A 1 79 ? 13.438 13.5 10.438 1 97.31 79 MET A N 1
ATOM 637 C CA . MET A 1 79 ? 13.852 13.727 9.055 1 97.31 79 MET A CA 1
ATOM 638 C C . MET A 1 79 ? 15.297 14.219 9 1 97.31 79 MET A C 1
ATOM 640 O O . MET A 1 79 ? 16.078 13.773 8.156 1 97.31 79 MET A O 1
ATOM 644 N N . LYS A 1 80 ? 15.602 15.133 9.906 1 97 80 LYS A N 1
ATOM 645 C CA . LYS A 1 80 ? 16.953 15.68 9.961 1 97 80 LYS A CA 1
ATOM 646 C C . LYS A 1 80 ? 17.969 14.602 10.336 1 97 80 LYS A C 1
ATOM 648 O O . LYS A 1 80 ? 19 14.469 9.688 1 97 80 LYS A O 1
ATOM 653 N N . LYS A 1 81 ? 17.609 13.812 11.305 1 97.19 81 LYS A N 1
ATOM 654 C CA . LYS A 1 81 ? 18.5 12.758 11.789 1 97.19 81 LYS A CA 1
ATOM 655 C C . LYS A 1 81 ? 18.781 11.727 10.703 1 97.19 81 LYS A C 1
ATOM 657 O O . LYS A 1 81 ? 19.891 11.219 10.594 1 97.19 81 LYS A O 1
ATOM 662 N N . LEU A 1 82 ? 17.797 11.5 9.922 1 96.69 82 LEU A N 1
ATOM 663 C CA . LEU A 1 82 ? 17.922 10.477 8.883 1 96.69 82 LEU A CA 1
ATOM 664 C C . LEU A 1 82 ? 18.359 11.094 7.559 1 96.69 82 LEU A C 1
ATOM 666 O O . LEU A 1 82 ? 18.453 10.398 6.543 1 96.69 82 LEU A O 1
ATOM 670 N N . HIS A 1 83 ? 18.516 12.461 7.531 1 96.88 83 HIS A N 1
ATOM 671 C CA . HIS A 1 83 ? 18.953 13.203 6.352 1 96.88 83 HIS A CA 1
ATOM 672 C C . HIS A 1 83 ? 17.969 13.047 5.207 1 96.88 83 HIS A C 1
ATOM 674 O O . HIS A 1 83 ? 18.359 12.797 4.066 1 96.88 83 HIS A O 1
ATOM 680 N N . LEU A 1 84 ? 16.734 13.117 5.551 1 97.06 84 LEU A N 1
ATOM 681 C CA . LEU A 1 84 ? 15.656 13.023 4.578 1 97.06 84 LEU A CA 1
ATOM 682 C C . LEU A 1 84 ? 15.227 14.406 4.105 1 97.06 84 LEU A C 1
ATOM 684 O O . LEU A 1 84 ? 15.164 15.352 4.902 1 97.06 84 LEU A O 1
ATOM 688 N N . ALA A 1 85 ? 14.992 14.531 2.846 1 97.12 85 ALA A N 1
ATOM 689 C CA . ALA A 1 85 ? 14.484 15.773 2.279 1 97.12 85 ALA A CA 1
ATOM 690 C C . ALA A 1 85 ? 12.961 15.812 2.334 1 97.12 85 ALA A C 1
ATOM 692 O O . ALA A 1 85 ? 12.297 14.805 2.078 1 97.12 85 ALA A O 1
ATOM 693 N N . GLY A 1 86 ? 12.422 16.938 2.701 1 97.06 86 GLY A N 1
ATOM 694 C CA . GLY A 1 86 ? 10.977 17.078 2.688 1 97.06 86 GLY A CA 1
ATOM 695 C C . GLY A 1 86 ? 10.469 18.125 3.664 1 97.06 86 GLY A C 1
ATOM 696 O O . GLY A 1 86 ? 11.18 19.062 3.996 1 97.06 86 GLY A O 1
ATOM 697 N N . LYS A 1 87 ? 9.211 18.031 3.994 1 97.5 87 LYS A N 1
ATOM 698 C CA . LYS A 1 87 ? 8.562 19.016 4.859 1 97.5 87 LYS A CA 1
ATOM 699 C C . LYS A 1 87 ? 7.367 18.406 5.578 1 97.5 87 LYS A C 1
ATOM 701 O O . LYS A 1 87 ? 6.871 17.344 5.188 1 97.5 87 LYS A O 1
ATOM 706 N N . VAL A 1 88 ? 7.012 19.047 6.59 1 97.06 88 VAL A N 1
ATOM 707 C CA . VAL A 1 88 ? 5.746 18.75 7.254 1 97.06 88 VAL A CA 1
ATOM 708 C C . VAL A 1 88 ? 4.672 19.734 6.77 1 97.06 88 VAL A C 1
ATOM 710 O O . VAL A 1 88 ? 4.883 20.938 6.762 1 97.06 88 VAL A O 1
ATOM 713 N N . LYS A 1 89 ? 3.617 19.203 6.344 1 96.75 89 LYS A N 1
ATOM 714 C CA . LYS A 1 89 ? 2.488 19.984 5.859 1 96.75 89 LYS A CA 1
ATOM 715 C C . LYS A 1 89 ? 1.271 19.828 6.766 1 96.75 89 LYS A C 1
ATOM 717 O O . LYS A 1 89 ? 0.723 18.719 6.879 1 96.75 89 LYS A O 1
ATOM 722 N N . GLN A 1 90 ? 0.874 20.906 7.395 1 94.5 90 GLN A N 1
ATOM 723 C CA . GLN A 1 90 ? -0.32 20.891 8.234 1 94.5 90 GLN A CA 1
ATOM 724 C C . GLN A 1 90 ? -1.564 21.234 7.422 1 94.5 90 GLN A C 1
ATOM 726 O O . GLN A 1 90 ? -1.571 22.219 6.668 1 94.5 90 GLN A O 1
ATOM 731 N N . MET A 1 91 ? -2.512 20.391 7.57 1 94.12 91 MET A N 1
ATOM 732 C CA . MET A 1 91 ? -3.758 20.609 6.84 1 94.12 91 MET A CA 1
ATOM 733 C C . MET A 1 91 ? -4.953 20.562 7.781 1 94.12 91 MET A C 1
ATOM 735 O O . MET A 1 91 ? -4.824 20.172 8.945 1 94.12 91 MET A O 1
ATOM 739 N N . ALA A 1 92 ? -6.121 21.062 7.348 1 88.81 92 ALA A N 1
ATOM 740 C CA . ALA A 1 92 ? -7.375 21.047 8.094 1 88.81 92 ALA A CA 1
ATOM 741 C C . ALA A 1 92 ? -8.438 20.234 7.363 1 88.81 92 ALA A C 1
ATOM 743 O O . ALA A 1 92 ? -8.297 19.938 6.172 1 88.81 92 ALA A O 1
ATOM 744 N N . GLY A 1 93 ? -9.43 19.812 8.164 1 90.94 93 GLY A N 1
ATOM 745 C CA . GLY A 1 93 ? -10.539 19.078 7.574 1 90.94 93 GLY A CA 1
ATOM 746 C C . GLY A 1 93 ? -10.477 17.578 7.852 1 90.94 93 GLY A C 1
ATOM 747 O O . GLY A 1 93 ? -10.039 17.172 8.922 1 90.94 93 GLY A O 1
ATOM 748 N N . LYS A 1 94 ? -11.07 16.797 6.898 1 92.62 94 LYS A N 1
ATOM 749 C CA . LYS A 1 94 ? -11.07 15.344 7.043 1 92.62 94 LYS A CA 1
ATOM 750 C C . LYS A 1 94 ? -9.742 14.75 6.582 1 92.62 94 LYS A C 1
ATOM 752 O O . LYS A 1 94 ? -9.258 15.062 5.492 1 92.62 94 LYS A O 1
ATOM 757 N N . SER A 1 95 ? -9.25 13.906 7.309 1 93.75 95 SER A N 1
ATOM 758 C CA . SER A 1 95 ? -7.902 13.375 7.098 1 93.75 95 SER A CA 1
ATOM 759 C C . SER A 1 95 ? -7.766 12.75 5.711 1 93.75 95 SER A C 1
ATOM 761 O O . SER A 1 95 ? -6.809 13.039 4.988 1 93.75 95 SER A O 1
ATOM 763 N N . GLY A 1 96 ? -8.734 11.938 5.363 1 95.06 96 GLY A N 1
ATOM 764 C CA . GLY A 1 96 ? -8.68 11.289 4.062 1 95.06 96 GLY A CA 1
ATOM 765 C C . GLY A 1 96 ? -8.648 12.273 2.906 1 95.06 96 GLY A C 1
ATOM 766 O O . GLY A 1 96 ? -7.82 12.156 2.004 1 95.06 96 GLY A O 1
ATOM 767 N N . GLU A 1 97 ? -9.508 13.281 2.945 1 97 97 GLU A N 1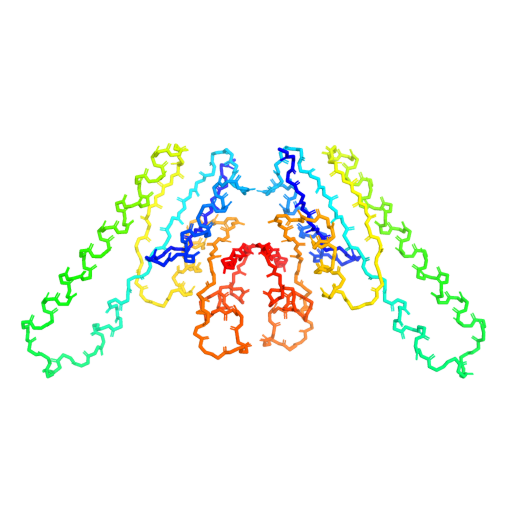
ATOM 768 C CA . GLU A 1 97 ? -9.586 14.305 1.907 1 97 97 GLU A CA 1
ATOM 769 C C . GLU A 1 97 ? -8.305 15.133 1.853 1 97 97 GLU A C 1
ATOM 771 O O . GLU A 1 97 ? -7.816 15.461 0.769 1 97 97 GLU A O 1
ATOM 776 N N . ALA A 1 98 ? -7.816 15.445 2.996 1 97 98 ALA A N 1
ATOM 777 C CA . ALA A 1 98 ? -6.605 16.25 3.09 1 97 98 ALA A CA 1
ATOM 778 C C . ALA A 1 98 ? -5.406 15.523 2.492 1 97 9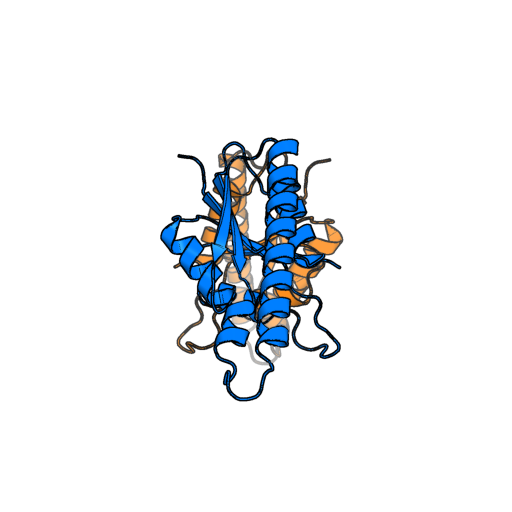8 ALA A C 1
ATOM 780 O O . ALA A 1 98 ? -4.598 16.125 1.777 1 97 98 ALA A O 1
ATOM 781 N N . ILE A 1 99 ? -5.293 14.266 2.75 1 97.94 99 ILE A N 1
ATOM 782 C CA . ILE A 1 99 ? -4.184 13.469 2.236 1 97.94 99 ILE A CA 1
ATOM 783 C C . ILE A 1 99 ? -4.262 13.391 0.713 1 97.94 99 ILE A C 1
ATOM 785 O O . ILE A 1 99 ? -3.254 13.562 0.024 1 97.94 99 ILE A O 1
ATOM 789 N N . ILE A 1 100 ? -5.453 13.195 0.201 1 98.25 100 ILE A N 1
ATOM 790 C CA . ILE A 1 100 ? -5.648 13.148 -1.243 1 98.25 100 ILE A CA 1
ATOM 791 C C . ILE A 1 100 ? -5.309 14.5 -1.858 1 98.25 100 ILE A C 1
ATOM 793 O O . ILE A 1 100 ? -4.605 14.57 -2.871 1 98.25 100 ILE A O 1
ATOM 797 N N . ALA A 1 101 ? -5.797 15.562 -1.23 1 98.44 101 ALA A N 1
ATOM 798 C CA . ALA A 1 101 ? -5.512 16.906 -1.721 1 98.44 101 ALA A CA 1
ATOM 799 C C . ALA A 1 101 ? -4.012 17.188 -1.747 1 98.44 101 ALA A C 1
ATOM 801 O O . ALA A 1 101 ? -3.49 17.734 -2.719 1 98.44 101 ALA A O 1
ATOM 802 N N . ALA A 1 102 ? -3.332 16.781 -0.713 1 98.44 102 ALA A N 1
ATOM 803 C CA . ALA A 1 102 ? -1.885 16.953 -0.645 1 98.44 102 ALA A CA 1
ATOM 804 C C . ALA A 1 102 ? -1.181 16.172 -1.751 1 98.44 102 ALA A C 1
ATOM 806 O O . ALA A 1 102 ? -0.24 16.672 -2.371 1 98.44 102 ALA A O 1
ATOM 807 N N . ALA A 1 103 ? -1.607 14.977 -1.949 1 98.5 103 ALA A N 1
ATOM 808 C CA . ALA A 1 103 ? -0.998 14.141 -2.984 1 98.5 103 ALA A CA 1
ATOM 809 C C . ALA A 1 103 ? -1.139 14.789 -4.359 1 98.5 103 ALA A C 1
ATOM 811 O O . ALA A 1 103 ? -0.196 14.781 -5.156 1 98.5 103 ALA A O 1
ATOM 812 N N . ILE A 1 104 ? -2.285 15.352 -4.645 1 98.25 104 ILE A N 1
ATOM 813 C CA . ILE A 1 104 ? -2.549 16 -5.922 1 98.25 104 ILE A CA 1
ATOM 814 C C . ILE A 1 104 ? -1.7 17.266 -6.043 1 98.25 104 ILE A C 1
ATOM 816 O O . ILE A 1 104 ? -1.004 17.469 -7.039 1 98.25 104 ILE A O 1
ATOM 820 N N . GLU A 1 105 ? -1.741 18.094 -5 1 98.31 105 GLU A N 1
ATOM 821 C CA . GLU A 1 105 ? -1.043 19.375 -4.992 1 98.31 105 GLU A CA 1
ATOM 822 C C . GLU A 1 105 ? 0.462 19.188 -5.16 1 98.31 105 GLU A C 1
ATOM 824 O O . GLU A 1 105 ? 1.116 19.953 -5.867 1 98.31 105 GLU A O 1
ATOM 829 N N . GLU A 1 106 ? 0.981 18.156 -4.512 1 98.19 106 GLU A N 1
ATOM 830 C CA . GLU A 1 106 ? 2.426 17.953 -4.484 1 98.19 106 GLU A CA 1
ATOM 831 C C . GLU A 1 106 ? 2.877 17.031 -5.613 1 98.19 106 GLU A C 1
ATOM 833 O O . GLU A 1 106 ? 4.059 16.703 -5.719 1 98.19 106 GLU A O 1
ATOM 838 N N . LYS A 1 107 ? 1.884 16.547 -6.426 1 97.75 107 LYS A N 1
ATOM 839 C CA . LYS A 1 107 ? 2.166 15.609 -7.512 1 97.75 107 LYS A CA 1
ATOM 840 C C . LYS A 1 107 ? 2.912 14.383 -7.004 1 97.75 107 LYS A C 1
ATOM 842 O O . LYS A 1 107 ? 3.936 13.992 -7.566 1 97.75 107 LYS A O 1
ATOM 847 N N . ALA A 1 108 ? 2.367 13.82 -5.953 1 98.12 108 ALA A N 1
ATOM 848 C CA . ALA A 1 108 ? 2.98 12.648 -5.328 1 98.12 108 ALA A CA 1
ATOM 849 C C . ALA A 1 108 ? 2.895 11.43 -6.238 1 98.12 108 ALA A C 1
ATOM 851 O O . ALA A 1 108 ? 1.922 11.266 -6.98 1 98.12 108 ALA A O 1
ATOM 852 N N . SER A 1 109 ? 3.889 10.578 -6.117 1 97.19 109 SER A N 1
ATOM 853 C CA . SER A 1 109 ? 3.885 9.312 -6.848 1 97.19 109 SER A CA 1
ATOM 854 C C . SER A 1 109 ? 3.492 8.148 -5.945 1 97.19 109 SER A C 1
ATOM 856 O O . SER A 1 109 ? 3.203 7.051 -6.43 1 97.19 109 SER A O 1
ATOM 858 N N . LEU A 1 110 ? 3.459 8.414 -4.652 1 98.19 110 LEU A N 1
ATOM 859 C CA . LEU A 1 110 ? 3.205 7.391 -3.646 1 98.19 110 LEU A CA 1
ATOM 860 C C . LEU A 1 110 ? 2.605 8.008 -2.385 1 98.19 110 LEU A C 1
ATOM 862 O O . LEU A 1 110 ? 3.025 9.078 -1.953 1 98.19 110 LEU A O 1
ATOM 866 N N . ILE A 1 111 ? 1.618 7.371 -1.845 1 98.62 111 ILE A N 1
ATOM 867 C CA . ILE A 1 111 ? 1.107 7.707 -0.52 1 98.62 111 ILE A CA 1
ATOM 868 C C . ILE A 1 111 ? 1.44 6.586 0.461 1 98.62 111 ILE A C 1
ATOM 870 O O . ILE A 1 111 ? 1.304 5.402 0.132 1 98.62 111 ILE A O 1
ATOM 874 N N . VAL A 1 112 ? 1.89 6.926 1.65 1 98.69 112 VAL A N 1
ATOM 875 C CA . VAL A 1 112 ? 2.209 5.992 2.727 1 98.69 112 VAL A CA 1
ATOM 876 C C . VAL A 1 112 ? 1.371 6.32 3.961 1 98.69 112 VAL A C 1
ATOM 878 O O . VAL A 1 112 ? 1.289 7.48 4.371 1 98.69 112 VAL A O 1
ATOM 881 N N . MET A 1 113 ? 0.775 5.324 4.531 1 96.94 113 MET A N 1
ATOM 882 C CA . MET A 1 113 ? 0.002 5.594 5.738 1 96.94 113 MET A CA 1
ATOM 883 C C . MET A 1 113 ? -0.161 4.328 6.574 1 96.94 113 MET A C 1
ATOM 885 O O . MET A 1 113 ? 0.054 3.219 6.078 1 96.94 113 MET A O 1
ATOM 889 N N . GLY A 1 114 ? -0.393 4.547 7.809 1 94.38 114 GLY A N 1
ATOM 890 C CA . GLY A 1 114 ? -0.729 3.455 8.703 1 94.38 114 GLY A CA 1
ATOM 891 C C . GLY A 1 114 ? -2.213 3.141 8.734 1 94.38 114 GLY A C 1
ATOM 892 O O . GLY A 1 114 ? -2.984 3.693 7.945 1 94.38 114 GLY A O 1
ATOM 893 N N . THR A 1 115 ? -2.527 2.111 9.516 1 85.25 115 THR A N 1
ATOM 894 C CA . THR A 1 115 ? -3.916 1.787 9.828 1 85.25 115 THR A CA 1
ATOM 895 C C . THR A 1 115 ? -4.18 1.924 11.32 1 85.25 115 THR A C 1
ATOM 897 O O . THR A 1 115 ? -3.283 1.701 12.141 1 85.25 115 THR A O 1
ATOM 900 N N . ARG A 1 116 ? -5.125 2.791 11.672 1 68.88 116 ARG A N 1
ATOM 901 C CA . ARG A 1 116 ? -5.438 2.857 13.094 1 68.88 116 ARG A CA 1
ATOM 902 C C . ARG A 1 116 ? -5.871 1.494 13.617 1 68.88 116 ARG A C 1
ATOM 904 O O . ARG A 1 116 ? -6.363 0.656 12.859 1 68.88 116 ARG A O 1
ATOM 911 N N . GLY A 1 117 ? -5.238 1.147 14.805 1 55.31 117 GLY A N 1
ATOM 912 C CA . GLY A 1 117 ? -5.633 -0.07 15.492 1 55.31 117 GLY A CA 1
ATOM 913 C C . GLY A 1 117 ? -7.129 -0.162 15.734 1 55.31 117 GLY A C 1
ATOM 914 O O . GLY A 1 117 ? -7.809 0.86 15.836 1 55.31 117 GLY A O 1
ATOM 915 N N . MET A 1 118 ? -7.82 -0.73 14.898 1 48.03 118 MET A N 1
ATOM 916 C CA . MET A 1 118 ? -9.25 -0.899 15.172 1 48.03 118 MET A CA 1
ATOM 917 C C . MET A 1 118 ? -9.5 -1.087 16.656 1 48.03 118 MET A C 1
ATOM 919 O O . MET A 1 1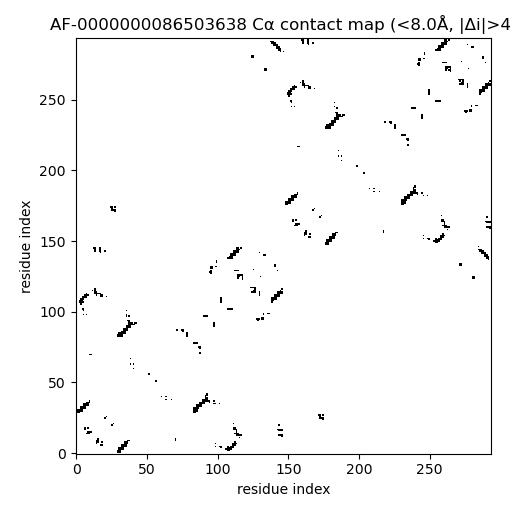18 ? -8.812 -1.876 17.312 1 48.03 118 MET A O 1
ATOM 923 N N . SER A 1 119 ? -10.008 -0.115 17.312 1 46.53 119 SER A N 1
ATOM 924 C CA . SER A 1 119 ? -10.75 -0.571 18.484 1 46.53 119 SER A CA 1
ATOM 925 C C . SER A 1 119 ? -11.398 -1.931 18.234 1 46.53 119 SER A C 1
ATOM 927 O O . SER A 1 119 ? -11.383 -2.434 17.109 1 46.53 119 SER A O 1
ATOM 929 N N . ALA A 1 120 ? -12.516 -2.311 19.203 1 42.84 120 ALA A N 1
ATOM 930 C CA . ALA A 1 120 ? -13.266 -3.547 19.391 1 42.84 120 ALA A CA 1
ATOM 931 C C . ALA A 1 120 ? -13.836 -4.051 18.062 1 42.84 120 ALA A C 1
ATOM 933 O O . ALA A 1 120 ? -14.391 -5.152 18 1 42.84 120 ALA A O 1
ATOM 934 N N . VAL A 1 121 ? -14.203 -3.227 17.125 1 49.81 121 VAL A N 1
ATOM 935 C CA . VAL A 1 121 ? -15.047 -3.859 16.125 1 49.81 121 VAL A CA 1
ATOM 936 C C . VAL A 1 121 ? -14.18 -4.566 15.086 1 49.81 121 VAL A C 1
ATOM 938 O O . VAL A 1 121 ? -13.484 -3.918 14.305 1 49.81 121 VAL A O 1
ATOM 941 N N . ARG A 1 122 ? -13.852 -5.785 15.25 1 49.28 122 ARG A N 1
ATOM 942 C CA . ARG A 1 122 ? -13.141 -6.922 14.672 1 49.28 122 ARG A CA 1
ATOM 943 C C . ARG A 1 122 ? -13.234 -6.918 13.148 1 49.28 122 ARG A C 1
ATOM 945 O O . ARG A 1 122 ? -12.461 -7.594 12.477 1 49.28 122 ARG A O 1
ATOM 952 N N . ARG A 1 123 ? -14.297 -6.129 12.68 1 51.09 123 ARG A N 1
ATOM 953 C CA . ARG A 1 123 ? -14.633 -6.473 11.305 1 51.09 123 ARG A CA 1
ATOM 954 C C . ARG A 1 123 ? -13.945 -5.535 10.32 1 51.09 123 ARG A C 1
ATOM 956 O O . ARG A 1 123 ? -13.992 -5.754 9.109 1 51.09 123 ARG A O 1
ATOM 963 N N . THR A 1 124 ? -13.43 -4.309 10.867 1 57.69 124 THR A N 1
ATOM 964 C CA . THR A 1 124 ? -12.906 -3.41 9.844 1 57.69 124 THR A CA 1
ATOM 965 C C . THR A 1 124 ? -11.398 -3.227 10.008 1 57.69 124 THR A C 1
ATOM 967 O O . THR A 1 124 ? -10.922 -2.844 11.078 1 57.69 124 THR A O 1
ATOM 970 N N . PHE A 1 125 ? -10.594 -3.855 9.336 1 61 125 PHE A N 1
ATOM 971 C CA . PHE A 1 125 ? -9.141 -3.92 9.359 1 61 125 PHE A CA 1
ATOM 972 C C . PHE A 1 125 ? -8.531 -2.619 8.859 1 61 125 PHE A C 1
ATOM 974 O O . PHE A 1 125 ? -7.441 -2.232 9.281 1 61 125 PHE A O 1
ATOM 981 N N . ILE A 1 126 ? -9.359 -1.983 8.07 1 73.5 126 ILE A N 1
ATOM 982 C CA . ILE A 1 126 ? -8.82 -0.744 7.523 1 73.5 126 ILE A CA 1
ATOM 983 C C . ILE A 1 126 ? -9.57 0.45 8.109 1 73.5 126 ILE A C 1
ATOM 985 O O . ILE A 1 126 ? -10.797 0.423 8.219 1 73.5 126 ILE A O 1
ATOM 989 N N . GLY A 1 127 ? -8.906 1.334 8.664 1 80.31 127 GLY A N 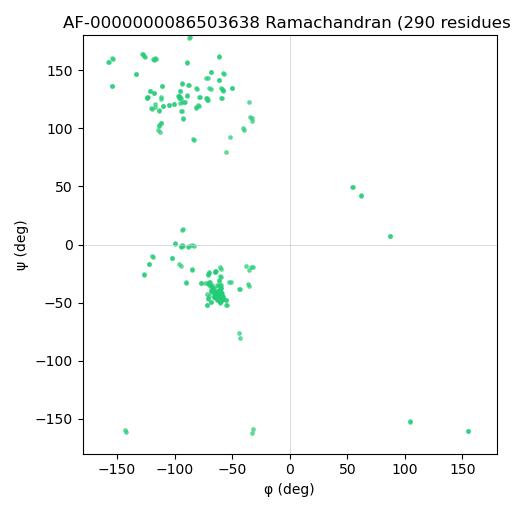1
ATOM 990 C CA . GLY A 1 127 ? -9.516 2.547 9.188 1 80.31 127 GLY A CA 1
ATOM 991 C C . GLY A 1 127 ? -10.203 3.377 8.117 1 80.31 127 GLY A C 1
ATOM 992 O O . GLY A 1 127 ? -9.992 3.166 6.922 1 80.31 127 GLY A O 1
ATOM 993 N N . SER A 1 128 ? -11.047 4.23 8.578 1 85.62 128 SER A N 1
ATOM 994 C CA . SER A 1 128 ? -11.867 5.059 7.699 1 85.62 128 SER A CA 1
ATOM 995 C C . SER A 1 128 ? -10.992 5.934 6.801 1 85.62 128 SER A C 1
ATOM 997 O O . SER A 1 128 ? -11.336 6.168 5.637 1 85.62 128 SER A O 1
ATOM 999 N N . VAL A 1 129 ? -9.867 6.398 7.301 1 90.5 129 VAL A N 1
ATOM 1000 C CA . VAL A 1 129 ? -8.992 7.27 6.516 1 90.5 129 VAL A CA 1
ATOM 1001 C C . VAL A 1 129 ? -8.305 6.461 5.422 1 90.5 129 VAL A C 1
ATOM 1003 O O . VAL A 1 129 ? -8.312 6.852 4.25 1 90.5 129 VAL A O 1
ATOM 1006 N N . SER A 1 130 ? -7.668 5.348 5.82 1 91.5 130 SER A N 1
ATOM 1007 C CA . SER A 1 130 ? -7.004 4.52 4.82 1 91.5 130 SER A CA 1
ATOM 1008 C C . SER A 1 130 ? -7.988 4.016 3.771 1 91.5 130 SER A C 1
ATOM 1010 O O . SER A 1 130 ? -7.656 3.938 2.588 1 91.5 130 SER A O 1
ATOM 1012 N N . ASP A 1 131 ? -9.148 3.709 4.203 1 87.75 131 ASP A N 1
ATOM 1013 C CA . ASP A 1 131 ? -10.195 3.291 3.271 1 87.75 131 ASP A CA 1
ATOM 1014 C C . ASP A 1 131 ? -10.5 4.391 2.26 1 87.75 131 ASP A C 1
ATOM 1016 O O . ASP A 1 131 ? -10.547 4.137 1.054 1 87.75 131 ASP A O 1
ATOM 1020 N N . TYR A 1 132 ? -10.711 5.562 2.807 1 91 132 TYR A N 1
ATOM 1021 C CA . TYR A 1 132 ? -11 6.695 1.935 1 91 132 TYR A CA 1
ATOM 1022 C C . TYR A 1 132 ? -9.867 6.918 0.938 1 91 132 TYR A C 1
ATOM 1024 O O . TYR A 1 132 ? -10.109 7.094 -0.258 1 91 132 TYR A O 1
ATOM 1032 N N . VAL A 1 133 ? -8.688 6.895 1.354 1 94.44 133 VAL A N 1
ATOM 1033 C CA . VAL A 1 133 ? -7.527 7.172 0.514 1 94.44 133 VAL A CA 1
ATOM 1034 C C . VAL A 1 133 ? -7.398 6.09 -0.559 1 94.44 133 VAL A C 1
ATOM 1036 O O . VAL A 1 133 ? -7.156 6.395 -1.729 1 94.44 133 VAL A O 1
ATOM 1039 N N . LEU A 1 134 ? -7.602 4.875 -0.178 1 92.06 134 LEU A N 1
ATOM 1040 C CA . LEU A 1 134 ? -7.504 3.785 -1.141 1 92.06 134 LEU A CA 1
ATOM 1041 C C . LEU A 1 134 ? -8.539 3.947 -2.252 1 92.06 134 LEU A C 1
ATOM 1043 O O . LEU A 1 134 ? -8.266 3.621 -3.408 1 92.06 134 LEU A O 1
ATOM 1047 N N . HIS A 1 135 ? -9.609 4.508 -1.947 1 89.81 135 HIS A N 1
ATOM 1048 C CA . HIS A 1 135 ? -10.703 4.637 -2.904 1 89.81 135 HIS A CA 1
ATOM 1049 C C . HIS A 1 135 ? -10.523 5.863 -3.789 1 89.81 135 HIS A C 1
ATOM 1051 O O . HIS A 1 135 ? -11.047 5.914 -4.902 1 89.81 135 HIS A O 1
ATOM 1057 N N . HIS A 1 136 ? -9.758 6.773 -3.32 1 93.38 136 HIS A N 1
ATOM 1058 C CA . HIS A 1 136 ? -9.789 8.055 -4.016 1 93.38 136 HIS A CA 1
ATOM 1059 C C . HIS A 1 136 ? -8.422 8.422 -4.578 1 93.38 136 HIS A C 1
ATOM 1061 O O . HIS A 1 136 ? -8.297 9.359 -5.363 1 93.38 136 HIS A O 1
ATOM 1067 N N . SER A 1 137 ? -7.449 7.68 -4.191 1 94.75 137 SER A N 1
ATOM 1068 C CA . SER A 1 137 ? -6.102 8.016 -4.641 1 94.75 137 SER A CA 1
ATOM 1069 C C . SER A 1 137 ? -5.918 7.691 -6.121 1 94.75 137 SER A C 1
ATOM 1071 O O . SER A 1 137 ? -6.387 6.656 -6.598 1 94.75 137 SER A O 1
ATOM 1073 N N . ASN A 1 138 ? -5.168 8.539 -6.773 1 92.69 138 ASN A N 1
ATOM 1074 C CA . ASN A 1 138 ? -4.781 8.289 -8.156 1 92.69 138 ASN A CA 1
ATOM 1075 C C . ASN A 1 138 ? -3.369 7.723 -8.25 1 92.69 138 ASN A C 1
ATOM 1077 O O . ASN A 1 138 ? -2.842 7.539 -9.352 1 92.69 138 ASN A O 1
ATOM 1081 N N . VAL A 1 139 ? -2.732 7.523 -7.125 1 96.44 139 VAL A N 1
ATOM 1082 C CA . VAL A 1 139 ? -1.387 6.961 -7.094 1 96.44 139 VAL A CA 1
ATOM 1083 C C . VAL A 1 139 ? -1.354 5.75 -6.164 1 96.44 139 VAL A C 1
ATOM 1085 O O . VAL A 1 139 ? -2.254 5.57 -5.34 1 96.44 139 VAL A O 1
ATOM 1088 N N . PRO A 1 140 ? -0.378 4.902 -6.258 1 97.62 140 PRO A N 1
ATOM 1089 C CA . PRO A 1 140 ? -0.256 3.748 -5.363 1 97.62 140 PRO A CA 1
ATOM 1090 C C . PRO A 1 140 ? -0.194 4.148 -3.891 1 97.62 140 PRO A C 1
ATOM 1092 O O . PRO A 1 140 ? 0.304 5.227 -3.559 1 97.62 140 PRO A O 1
ATOM 1095 N N . VAL A 1 141 ? -0.741 3.285 -3.066 1 97.5 141 VAL A N 1
ATOM 1096 C CA . VAL A 1 141 ? -0.81 3.535 -1.631 1 97.5 141 VAL A CA 1
ATOM 1097 C C . VAL A 1 141 ? -0.153 2.385 -0.874 1 97.5 141 VAL A C 1
ATOM 1099 O O . VAL A 1 141 ? -0.481 1.217 -1.1 1 97.5 141 VAL A O 1
ATOM 1102 N N . LEU A 1 142 ? 0.79 2.713 -0.035 1 98.25 142 LEU A N 1
ATOM 1103 C CA . LEU A 1 142 ? 1.403 1.76 0.883 1 98.25 142 LEU A CA 1
ATOM 1104 C C . LEU A 1 142 ? 0.713 1.791 2.242 1 98.25 142 LEU A C 1
ATOM 1106 O O . LEU A 1 142 ? 0.744 2.811 2.936 1 98.25 142 LEU A O 1
ATOM 1110 N N . ILE A 1 143 ? 0.093 0.719 2.582 1 96.56 143 ILE A N 1
ATOM 1111 C CA . ILE A 1 143 ? -0.6 0.572 3.859 1 96.56 143 ILE A CA 1
ATOM 1112 C C . ILE A 1 143 ? 0.269 -0.223 4.828 1 96.56 143 ILE A C 1
ATOM 1114 O O . ILE A 1 143 ? 0.606 -1.38 4.566 1 96.56 143 ILE A O 1
ATOM 1118 N N . CYS A 1 144 ? 0.566 0.402 5.918 1 96.5 144 CYS A N 1
ATOM 1119 C CA . CYS A 1 144 ? 1.436 -0.212 6.918 1 96.5 144 CYS A CA 1
ATOM 1120 C C . CYS A 1 144 ? 0.672 -0.495 8.203 1 96.5 144 CYS A C 1
ATOM 1122 O O . CYS A 1 144 ? 0.427 0.414 9 1 96.5 144 CYS A O 1
ATOM 1124 N N . ARG A 1 145 ? 0.344 -1.684 8.383 1 89.38 145 ARG A N 1
ATOM 1125 C CA . ARG A 1 145 ? -0.349 -2.062 9.617 1 89.38 145 ARG A CA 1
ATOM 1126 C C . ARG A 1 145 ? 0.641 -2.506 10.688 1 89.38 145 ARG A C 1
ATOM 1128 O O . ARG A 1 145 ? 1.46 -3.396 10.453 1 89.38 145 ARG A O 1
ATOM 1135 N N . LYS A 1 146 ? 0.547 -1.795 11.789 1 82.75 146 LYS A N 1
ATOM 1136 C CA . LYS A 1 146 ? 1.358 -2.209 12.938 1 82.75 146 LYS A CA 1
ATOM 1137 C C . LYS A 1 146 ? 0.72 -3.387 13.664 1 82.75 146 LYS A C 1
ATOM 1139 O O . LYS A 1 146 ? -0.471 -3.355 13.984 1 82.75 146 LYS A O 1
ATOM 1144 N N . LYS A 1 147 ? 1.376 -4.473 13.734 1 72.25 147 LYS A N 1
ATOM 1145 C CA . LYS A 1 147 ? 0.863 -5.598 14.508 1 72.25 147 LYS A CA 1
ATOM 1146 C C . LYS A 1 147 ? 1.242 -5.469 15.984 1 72.25 147 LYS A C 1
ATOM 1148 O O . LYS A 1 147 ? 2.277 -4.887 16.312 1 72.25 147 LYS A O 1
ATOM 1153 N N . MET B 1 1 ? 20.469 -8.586 5.598 1 75.69 1 MET B N 1
ATOM 1154 C CA . MET B 1 1 ? 19.891 -9.555 4.676 1 75.69 1 MET B CA 1
ATOM 1155 C C . MET B 1 1 ? 18.922 -8.875 3.717 1 75.69 1 MET B C 1
ATOM 1157 O O . MET B 1 1 ? 18.281 -7.879 4.07 1 75.69 1 MET B O 1
ATOM 1161 N N . PRO B 1 2 ? 18.891 -9.359 2.381 1 87.81 2 PRO B N 1
ATOM 1162 C CA . PRO B 1 2 ? 17.984 -8.727 1.423 1 87.81 2 PRO B CA 1
ATOM 1163 C C . PRO B 1 2 ? 16.516 -8.844 1.828 1 87.81 2 PRO B C 1
ATOM 1165 O O . PRO B 1 2 ? 16.125 -9.836 2.445 1 87.81 2 PRO B O 1
ATOM 1168 N N . ARG B 1 3 ? 15.789 -7.863 1.608 1 94.31 3 ARG B N 1
ATOM 1169 C CA . ARG B 1 3 ? 14.352 -7.859 1.836 1 94.31 3 ARG B CA 1
ATOM 1170 C C . ARG B 1 3 ? 13.633 -8.742 0.82 1 94.31 3 ARG B C 1
ATOM 1172 O O . ARG B 1 3 ? 14 -8.773 -0.355 1 94.31 3 ARG B O 1
ATOM 1179 N N . THR B 1 4 ? 12.688 -9.562 1.333 1 98.19 4 THR B N 1
ATOM 1180 C CA . THR B 1 4 ? 11.844 -10.344 0.434 1 98.19 4 THR B CA 1
ATOM 1181 C C . THR B 1 4 ? 10.523 -9.617 0.174 1 98.19 4 THR B C 1
ATOM 1183 O O . THR B 1 4 ? 9.867 -9.164 1.11 1 98.19 4 THR B O 1
ATOM 1186 N N . VAL B 1 5 ? 10.172 -9.539 -1.08 1 98.69 5 VAL B N 1
ATOM 1187 C CA . VAL B 1 5 ? 8.945 -8.867 -1.498 1 98.69 5 VAL B CA 1
ATOM 1188 C C . VAL B 1 5 ? 8.07 -9.836 -2.301 1 98.69 5 VAL B C 1
ATOM 1190 O O . VAL B 1 5 ? 8.539 -10.438 -3.27 1 98.69 5 VAL B O 1
ATOM 1193 N N . VAL B 1 6 ? 6.836 -9.953 -1.88 1 98.81 6 VAL B N 1
ATOM 1194 C CA . VAL B 1 6 ? 5.867 -10.75 -2.627 1 98.81 6 VAL B CA 1
ATOM 1195 C C . VAL B 1 6 ? 5.047 -9.844 -3.541 1 98.81 6 VAL B C 1
ATOM 1197 O O . VAL B 1 6 ? 4.5 -8.836 -3.096 1 98.81 6 VAL B O 1
ATOM 1200 N N . VAL B 1 7 ? 4.992 -10.195 -4.781 1 98.69 7 VAL B N 1
ATOM 1201 C CA . VAL B 1 7 ? 4.199 -9.469 -5.766 1 98.69 7 VAL B CA 1
ATOM 1202 C C . VAL B 1 7 ? 3.148 -10.398 -6.367 1 98.69 7 VAL B C 1
ATOM 1204 O O . VAL B 1 7 ? 3.486 -11.422 -6.977 1 98.69 7 VAL B O 1
ATOM 1207 N N . GLY B 1 8 ? 1.868 -10.07 -6.152 1 97.56 8 GLY B N 1
ATOM 1208 C CA . GLY B 1 8 ? 0.814 -10.812 -6.832 1 97.56 8 GLY B CA 1
ATOM 1209 C C . GLY B 1 8 ? 0.726 -10.492 -8.312 1 97.56 8 GLY B C 1
ATOM 1210 O O . GLY B 1 8 ? 0.567 -9.336 -8.695 1 97.56 8 GLY B O 1
ATOM 1211 N N . VAL B 1 9 ? 0.781 -11.562 -9.148 1 96.56 9 VAL B N 1
ATOM 1212 C CA . VAL B 1 9 ? 0.747 -11.297 -10.578 1 96.56 9 VAL B CA 1
ATOM 1213 C C . VAL B 1 9 ? -0.251 -12.234 -11.258 1 96.56 9 VAL B C 1
ATOM 1215 O O . VAL B 1 9 ? -0.486 -13.344 -10.781 1 96.56 9 VAL B O 1
ATOM 1218 N N . ASP B 1 10 ? -0.856 -11.719 -12.273 1 92.19 10 ASP B N 1
ATOM 1219 C CA . ASP B 1 10 ? -1.656 -12.477 -13.234 1 92.19 10 ASP B CA 1
ATOM 1220 C C . ASP B 1 10 ? -1.477 -11.93 -14.648 1 92.19 10 ASP B C 1
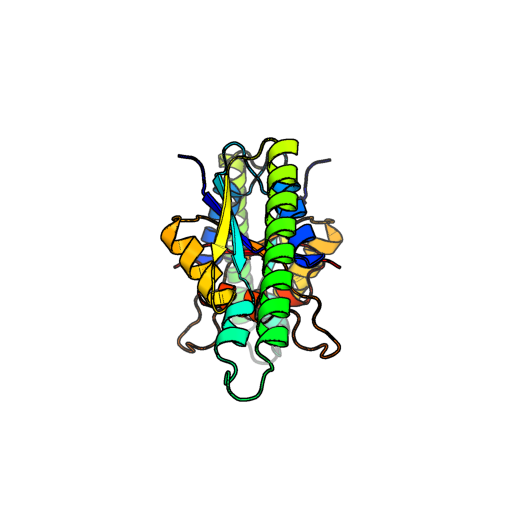ATOM 1222 O O . ASP B 1 10 ? -0.462 -11.297 -14.945 1 92.19 10 ASP B O 1
ATOM 1226 N N . ASN B 1 11 ? -2.359 -12.188 -15.539 1 90.06 11 ASN B N 1
ATOM 1227 C CA . ASN B 1 11 ? -2.195 -11.75 -16.922 1 90.06 11 ASN B CA 1
ATOM 1228 C C . ASN B 1 11 ? -2.879 -10.406 -17.172 1 90.06 11 ASN B C 1
ATOM 1230 O O . ASN B 1 11 ? -3.064 -10.008 -18.312 1 90.06 11 ASN B O 1
ATOM 1234 N N . SER B 1 12 ? -3.268 -9.727 -16.078 1 89.62 12 SER B N 1
ATOM 1235 C CA . SER B 1 12 ? -3.996 -8.477 -16.234 1 89.62 12 SER B CA 1
ATOM 1236 C C . SER B 1 12 ? -3.043 -7.285 -16.328 1 89.62 12 SER B C 1
ATOM 1238 O O . SER B 1 12 ? -1.912 -7.355 -15.836 1 89.62 12 SER B O 1
ATOM 1240 N N . ASP B 1 13 ? -3.486 -6.195 -16.922 1 92.56 13 ASP B N 1
ATOM 1241 C CA . ASP B 1 13 ? -2.738 -4.945 -16.953 1 92.56 13 ASP B CA 1
ATOM 1242 C C . ASP B 1 13 ? -2.562 -4.367 -15.547 1 92.56 13 ASP B C 1
ATOM 1244 O O . ASP B 1 13 ? -1.606 -3.633 -15.289 1 92.56 13 ASP B O 1
ATOM 1248 N N . TYR B 1 14 ? -3.457 -4.777 -14.648 1 92.44 14 TYR B N 1
ATOM 1249 C CA . TYR B 1 14 ? -3.404 -4.266 -13.281 1 92.44 14 TYR B CA 1
ATOM 1250 C C . TYR B 1 14 ? -2.199 -4.828 -12.539 1 92.44 14 TYR B C 1
ATOM 1252 O O . TYR B 1 14 ? -1.467 -4.082 -11.883 1 92.44 14 TYR B O 1
ATOM 1260 N N . SER B 1 15 ? -1.994 -6.16 -12.656 1 94.5 15 SER B N 1
ATOM 1261 C CA . SER B 1 15 ? -0.847 -6.766 -11.992 1 94.5 15 SER B CA 1
ATOM 1262 C C . SER B 1 15 ? 0.463 -6.34 -12.648 1 94.5 15 SER B C 1
ATOM 1264 O O . SER B 1 15 ? 1.487 -6.207 -11.969 1 94.5 15 SER B O 1
ATOM 1266 N N . GLU B 1 16 ? 0.405 -6.117 -13.992 1 95.94 16 GLU B N 1
ATOM 1267 C CA . GLU B 1 16 ? 1.594 -5.625 -14.68 1 95.94 16 GLU B CA 1
ATOM 1268 C C . GLU B 1 16 ? 1.981 -4.234 -14.188 1 95.94 16 GLU B C 1
ATOM 1270 O O . GLU B 1 16 ? 3.162 -3.953 -13.969 1 95.94 16 GLU B O 1
ATOM 1275 N N . PHE B 1 17 ? 0.989 -3.406 -14.047 1 96.5 17 PHE B N 1
ATOM 1276 C CA . PHE B 1 17 ? 1.249 -2.068 -13.531 1 96.5 17 PHE B CA 1
ATOM 1277 C C . PHE B 1 17 ? 1.876 -2.137 -12.141 1 96.5 17 PHE B C 1
ATOM 1279 O O . PHE B 1 17 ? 2.828 -1.411 -11.852 1 96.5 17 PHE B O 1
ATOM 1286 N N . ALA B 1 18 ? 1.337 -3.014 -11.312 1 97.69 18 ALA B N 1
ATOM 1287 C CA . ALA B 1 18 ? 1.863 -3.15 -9.953 1 97.69 18 ALA B CA 1
ATOM 1288 C C . ALA B 1 18 ? 3.326 -3.586 -9.977 1 97.69 18 ALA B C 1
ATOM 1290 O O . ALA B 1 18 ? 4.156 -3.027 -9.258 1 97.69 18 ALA B O 1
ATOM 1291 N N . PHE B 1 19 ? 3.652 -4.527 -10.82 1 97.94 19 PHE B N 1
ATOM 1292 C CA . PHE B 1 19 ? 5.023 -5.004 -10.969 1 97.94 19 PHE B CA 1
ATOM 1293 C C . PHE B 1 19 ? 5.938 -3.877 -11.438 1 97.94 19 PHE B C 1
ATOM 1295 O O . PHE B 1 19 ? 7 -3.648 -10.852 1 97.94 19 PHE B O 1
ATOM 1302 N N . ASP B 1 20 ? 5.492 -3.186 -12.461 1 97.69 20 ASP B N 1
ATOM 1303 C CA . ASP B 1 20 ? 6.301 -2.111 -13.031 1 97.69 20 ASP B CA 1
ATOM 1304 C C . ASP B 1 20 ? 6.512 -0.986 -12.016 1 97.69 20 ASP B C 1
ATOM 1306 O O . ASP B 1 20 ? 7.613 -0.451 -11.898 1 97.69 20 ASP B O 1
ATOM 1310 N N . PHE B 1 21 ? 5.457 -0.618 -11.336 1 97.12 21 PHE B N 1
ATOM 1311 C CA . PHE B 1 21 ? 5.574 0.438 -10.336 1 97.12 21 PHE B CA 1
ATOM 1312 C C . PHE B 1 21 ? 6.57 0.05 -9.25 1 97.12 21 PHE B C 1
ATOM 1314 O O . PHE B 1 21 ? 7.449 0.839 -8.898 1 97.12 21 PHE B O 1
ATOM 1321 N N . TYR B 1 22 ? 6.383 -1.201 -8.734 1 97.75 22 TYR B N 1
ATOM 1322 C CA . TYR B 1 22 ? 7.281 -1.699 -7.703 1 97.75 22 TYR B CA 1
ATOM 1323 C C . TYR B 1 22 ? 8.734 -1.634 -8.164 1 97.75 22 TYR B C 1
ATOM 1325 O O . TYR B 1 22 ? 9.594 -1.091 -7.465 1 97.75 22 TYR B O 1
ATOM 1333 N N . THR B 1 23 ? 9 -2.105 -9.344 1 97 23 THR B N 1
ATOM 1334 C CA . THR B 1 23 ? 10.383 -2.229 -9.805 1 97 23 THR B CA 1
ATOM 1335 C C . THR B 1 23 ? 10.977 -0.855 -10.086 1 97 23 THR B C 1
ATOM 1337 O O . THR B 1 23 ? 12.188 -0.654 -9.93 1 97 23 THR B O 1
ATOM 1340 N N . LYS B 1 24 ? 10.172 0.087 -10.383 1 94.5 24 LYS B N 1
ATOM 1341 C CA . LYS B 1 24 ? 10.656 1.416 -10.742 1 94.5 24 LYS B CA 1
ATOM 1342 C C . LYS B 1 24 ? 10.781 2.307 -9.508 1 94.5 24 LYS B C 1
ATOM 1344 O O . LYS B 1 24 ? 11.695 3.127 -9.414 1 94.5 24 LYS B O 1
ATOM 1349 N N . HIS B 1 25 ? 9.859 2.068 -8.539 1 94.38 25 HIS B N 1
ATOM 1350 C CA . HIS B 1 25 ? 9.719 3.119 -7.535 1 94.38 25 HIS B CA 1
ATOM 1351 C C . HIS B 1 25 ? 9.977 2.576 -6.133 1 94.38 25 HIS B C 1
ATOM 1353 O O . HIS B 1 25 ? 10.203 3.346 -5.195 1 94.38 25 HIS B O 1
ATOM 1359 N N . VAL B 1 26 ? 9.945 1.285 -5.949 1 96.25 26 VAL B N 1
ATOM 1360 C CA . VAL B 1 26 ? 9.945 0.768 -4.586 1 96.25 26 VAL B CA 1
ATOM 1361 C C . VAL B 1 26 ? 11.07 -0.246 -4.418 1 96.25 26 VAL B C 1
ATOM 1363 O O . VAL B 1 26 ? 11.602 -0.417 -3.318 1 96.25 26 VAL B O 1
ATOM 1366 N N . TRP B 1 27 ? 11.453 -0.85 -5.523 1 95.44 27 TRP B N 1
ATOM 1367 C CA . TRP B 1 27 ? 12.508 -1.854 -5.496 1 95.44 27 TRP B CA 1
ATOM 1368 C C . TRP B 1 27 ? 13.812 -1.262 -4.965 1 95.44 27 TRP B C 1
ATOM 1370 O O . TRP B 1 27 ? 14.172 -0.136 -5.312 1 95.44 27 TRP B O 1
ATOM 1380 N N . VAL B 1 28 ? 14.445 -1.97 -4.086 1 91.19 28 VAL B N 1
ATOM 1381 C CA . VAL B 1 28 ? 15.781 -1.626 -3.619 1 91.19 28 VAL B CA 1
ATOM 1382 C C . VAL B 1 28 ? 16.766 -2.732 -4 1 91.19 28 VAL B C 1
ATOM 1384 O O . VAL B 1 28 ? 16.359 -3.883 -4.195 1 91.19 28 VAL B O 1
ATOM 1387 N N . LYS B 1 29 ? 17.953 -2.354 -3.996 1 88.75 29 LYS B N 1
ATOM 1388 C CA . LYS B 1 29 ? 19 -3.281 -4.426 1 88.75 29 LYS B CA 1
ATOM 1389 C C . LYS B 1 29 ? 19.016 -4.535 -3.559 1 88.75 29 LYS B C 1
ATOM 1391 O O . LYS B 1 29 ? 18.953 -4.449 -2.33 1 88.75 29 LYS B O 1
ATOM 1396 N N . ASP B 1 30 ? 18.938 -5.695 -4.18 1 88.69 30 ASP B N 1
ATOM 1397 C CA . ASP B 1 30 ? 19.078 -7.016 -3.578 1 88.69 30 ASP B CA 1
ATOM 1398 C C . ASP B 1 30 ? 17.75 -7.531 -3.049 1 88.69 30 ASP B C 1
ATOM 1400 O O . ASP B 1 30 ? 17.703 -8.539 -2.344 1 88.69 30 ASP B O 1
ATOM 1404 N N . ASP B 1 31 ? 16.672 -6.805 -3.34 1 96.81 31 ASP B N 1
ATOM 1405 C CA . ASP B 1 31 ? 15.375 -7.395 -3.031 1 96.81 31 ASP B CA 1
ATOM 1406 C C . ASP B 1 31 ? 15.266 -8.805 -3.596 1 96.81 31 ASP B C 1
ATOM 1408 O O . ASP B 1 31 ? 15.703 -9.07 -4.719 1 96.81 31 ASP B O 1
ATOM 1412 N N . ASN B 1 32 ? 14.789 -9.656 -2.801 1 98.19 32 ASN B N 1
ATOM 1413 C CA . ASN B 1 32 ? 14.367 -10.969 -3.283 1 98.19 32 ASN B CA 1
ATOM 1414 C C . ASN B 1 32 ? 12.883 -10.984 -3.65 1 98.19 32 ASN B C 1
ATOM 1416 O O . ASN B 1 32 ? 12.023 -10.938 -2.77 1 98.19 32 ASN B O 1
ATOM 1420 N N . ILE B 1 33 ? 12.594 -11.039 -4.941 1 98.5 33 ILE B N 1
ATOM 1421 C CA . ILE B 1 33 ? 11.219 -10.883 -5.418 1 98.5 33 ILE B CA 1
ATOM 1422 C C . ILE B 1 33 ? 10.57 -12.258 -5.582 1 98.5 33 ILE B C 1
ATOM 1424 O O . ILE B 1 33 ? 11.125 -13.133 -6.258 1 98.5 33 ILE B O 1
ATOM 1428 N N . VAL B 1 34 ? 9.438 -12.461 -4.969 1 98.69 34 VAL B N 1
ATOM 1429 C CA . VAL B 1 34 ? 8.625 -13.648 -5.188 1 98.69 34 VAL B CA 1
ATOM 1430 C C . VAL B 1 34 ? 7.336 -13.258 -5.91 1 98.69 34 VAL B C 1
ATOM 1432 O O . VAL B 1 34 ? 6.422 -12.688 -5.312 1 98.69 34 VAL B O 1
ATOM 1435 N N . LEU B 1 35 ? 7.316 -13.57 -7.172 1 98.56 35 LEU B N 1
ATOM 1436 C CA . LEU B 1 35 ? 6.102 -13.367 -7.957 1 98.56 35 LEU B CA 1
ATOM 1437 C C . LEU B 1 35 ? 5.117 -14.508 -7.754 1 98.56 35 LEU B C 1
ATOM 1439 O O . LEU B 1 35 ? 5.402 -15.648 -8.117 1 98.56 35 LEU B O 1
ATOM 1443 N N . VAL B 1 36 ? 3.963 -14.203 -7.215 1 97.94 36 VAL B N 1
ATOM 1444 C CA . VAL B 1 36 ? 2.992 -15.242 -6.891 1 97.94 36 VAL B CA 1
ATOM 1445 C C . VAL B 1 36 ? 1.857 -15.227 -7.91 1 97.94 36 VAL B C 1
ATOM 1447 O O . VAL B 1 36 ? 1.188 -14.203 -8.094 1 97.94 36 VAL B O 1
ATOM 1450 N N . HIS B 1 37 ? 1.691 -16.25 -8.539 1 96.12 37 HIS B N 1
ATOM 1451 C CA . HIS B 1 37 ? 0.57 -16.453 -9.453 1 96.12 37 HIS B CA 1
ATOM 1452 C C . HIS B 1 37 ? -0.314 -17.609 -8.984 1 96.12 37 HIS B C 1
ATOM 1454 O O . HIS B 1 37 ? 0.186 -18.688 -8.641 1 96.12 37 HIS B O 1
ATOM 1460 N N . VAL B 1 38 ? -1.591 -17.312 -8.953 1 92.31 38 VAL B N 1
ATOM 1461 C CA . VAL B 1 38 ? -2.545 -18.328 -8.531 1 92.31 38 VAL B CA 1
ATOM 1462 C C . VAL B 1 38 ? -3.379 -18.781 -9.727 1 92.31 38 VAL B C 1
ATOM 1464 O O . VAL B 1 38 ? -4.039 -17.969 -10.375 1 92.31 38 VAL B O 1
ATOM 1467 N N . SER B 1 39 ? -3.311 -20.047 -10.07 1 82.12 39 SER B N 1
ATOM 1468 C CA . SER B 1 39 ? -4.031 -20.625 -11.195 1 82.12 39 SER B CA 1
ATOM 1469 C C . SER B 1 39 ? -5.492 -20.891 -10.844 1 82.12 39 SER B C 1
ATOM 1471 O O . SER B 1 39 ? -5.809 -21.234 -9.703 1 82.12 39 SER B O 1
ATOM 1473 N N . GLU B 1 40 ? -6.395 -20.391 -11.633 1 66.19 40 GLU B N 1
ATOM 1474 C CA . GLU B 1 40 ? -7.828 -20.578 -11.461 1 66.19 40 GLU B CA 1
ATOM 1475 C C . GLU B 1 40 ? -8.188 -22.062 -11.523 1 66.19 40 GLU B C 1
ATOM 1477 O O . GLU B 1 40 ? -9.336 -22.438 -11.266 1 66.19 40 GLU B O 1
ATOM 1482 N N . TYR B 1 41 ? -7.414 -22.922 -12.055 1 58.38 41 TYR B N 1
ATOM 1483 C CA . TYR B 1 41 ? -7.785 -24.297 -12.297 1 58.38 41 TYR B CA 1
ATOM 1484 C C . TYR B 1 41 ? -8.523 -24.891 -11.102 1 58.38 41 TYR B C 1
ATOM 1486 O O . TYR B 1 41 ? -9.375 -25.766 -11.258 1 58.38 41 TYR B O 1
ATOM 1494 N N . THR B 1 42 ? -8.062 -24.516 -9.914 1 51.81 42 THR B N 1
ATOM 1495 C CA . THR B 1 42 ? -8.57 -25.312 -8.797 1 51.81 42 THR B CA 1
ATOM 1496 C C . THR B 1 42 ? -10.094 -25.219 -8.727 1 51.81 42 THR B C 1
ATOM 1498 O O . THR B 1 42 ? -10.758 -26.156 -8.273 1 51.81 42 THR B O 1
ATOM 1501 N N . SER B 1 43 ? -10.492 -24.094 -9.211 1 51.44 43 SER B N 1
ATOM 1502 C CA . SER B 1 43 ? -11.953 -24.062 -9.188 1 51.44 43 SER B CA 1
ATOM 1503 C C . SER B 1 43 ? -12.547 -25.016 -10.219 1 51.44 43 SER B C 1
ATOM 1505 O O . SER B 1 43 ? -13.664 -25.516 -10.055 1 51.44 43 SER B O 1
ATOM 1507 N N . LEU B 1 44 ? -11.891 -25.172 -11.305 1 51.88 44 LEU B N 1
ATOM 1508 C CA . LEU B 1 44 ? -12.438 -26.078 -12.312 1 51.88 44 LEU B CA 1
ATOM 1509 C C . LEU B 1 44 ? -12.359 -27.531 -11.844 1 51.88 44 LEU B C 1
ATOM 1511 O O . LEU B 1 44 ? -13.203 -28.344 -12.219 1 51.88 44 LEU B O 1
ATOM 1515 N N . ALA B 1 45 ? -11.352 -27.844 -11.148 1 50.88 45 ALA B N 1
ATOM 1516 C CA . ALA B 1 45 ? -11.242 -29.234 -10.703 1 50.88 45 ALA B CA 1
ATOM 1517 C C . ALA B 1 45 ? -12.375 -29.594 -9.75 1 50.88 45 ALA B C 1
ATOM 1519 O O . ALA B 1 45 ? -12.656 -30.781 -9.531 1 50.88 45 ALA B O 1
ATOM 1520 N N . GLN B 1 46 ? -12.922 -28.609 -9.133 1 50.41 46 GLN B N 1
ATOM 1521 C CA . GLN B 1 46 ? -14.039 -28.938 -8.25 1 50.41 46 GLN B CA 1
ATOM 1522 C C . GLN B 1 46 ? -15.359 -28.938 -9 1 50.41 46 GLN B C 1
ATOM 1524 O O . GLN B 1 46 ? -16.422 -29.172 -8.414 1 50.41 46 GLN B O 1
ATOM 1529 N N . ALA B 1 47 ? -15.25 -28.609 -10.258 1 52.56 47 ALA B N 1
ATOM 1530 C CA . ALA B 1 47 ? -16.516 -28.719 -10.977 1 52.56 47 ALA B CA 1
ATOM 1531 C C . ALA B 1 47 ? -16.922 -30.172 -11.164 1 52.56 47 ALA B C 1
ATOM 1533 O O . ALA B 1 47 ? -16.062 -31.047 -11.344 1 52.56 47 ALA B O 1
ATOM 1534 N N . PRO B 1 48 ? -18.078 -30.562 -10.734 1 49.62 48 PRO B N 1
ATOM 1535 C CA . PRO B 1 48 ? -18.5 -31.953 -10.898 1 49.62 48 PRO B CA 1
ATOM 1536 C C . PRO B 1 48 ? -18.125 -32.531 -12.258 1 49.62 48 PRO B C 1
ATOM 1538 O O . PRO B 1 48 ? -18.375 -31.922 -13.289 1 49.62 48 PRO B O 1
ATOM 1541 N N . VAL B 1 49 ? -17.109 -33.281 -12.43 1 51 49 VAL B N 1
ATOM 1542 C CA . VAL B 1 49 ? -16.594 -34.125 -13.516 1 51 49 VAL B CA 1
ATOM 1543 C C . VAL B 1 49 ? -17.75 -34.781 -14.258 1 51 49 VAL B C 1
ATOM 1545 O O . VAL B 1 49 ? -17.547 -35.5 -15.219 1 51 49 VAL B O 1
ATOM 1548 N N . LEU B 1 50 ? -18.859 -34.844 -13.516 1 51.12 50 LEU B N 1
ATOM 1549 C CA . LEU B 1 50 ? -19.781 -35.688 -14.281 1 51.12 50 LEU B CA 1
ATOM 1550 C C . LEU B 1 50 ? -19.766 -35.312 -15.75 1 51.12 50 LEU B C 1
ATOM 1552 O O . LEU B 1 50 ? -19.797 -36.188 -16.625 1 51.12 50 LEU B O 1
ATOM 1556 N N . LEU B 1 51 ? -20.453 -34.156 -16.109 1 51.25 51 LEU B N 1
ATOM 1557 C CA . LEU B 1 51 ? -21.031 -34 -17.438 1 51.25 51 LEU B CA 1
ATOM 1558 C C . LEU B 1 51 ? -19.984 -33.469 -18.422 1 51.25 51 LEU B C 1
ATOM 1560 O O . LEU B 1 51 ? -20.297 -33.125 -19.562 1 51.25 51 LEU B O 1
ATOM 1564 N N . THR B 1 52 ? -18.703 -33.219 -17.891 1 60.16 52 THR B N 1
ATOM 1565 C CA . THR B 1 52 ? -18 -32.562 -18.984 1 60.16 52 THR B CA 1
ATOM 1566 C C . THR B 1 52 ? -17.188 -33.594 -19.781 1 60.16 52 THR B C 1
ATOM 1568 O O . THR B 1 52 ? -16.672 -34.562 -19.203 1 60.16 52 THR B O 1
ATOM 1571 N N . ASP B 1 53 ? -17.438 -33.719 -21.031 1 70.94 53 ASP B N 1
ATOM 1572 C CA . ASP B 1 53 ? -16.703 -34.469 -22.047 1 70.94 53 ASP B CA 1
ATOM 1573 C C . ASP B 1 53 ? -15.211 -34.438 -21.766 1 70.94 53 ASP B C 1
ATOM 1575 O O . ASP B 1 53 ? -14.633 -33.375 -21.547 1 70.94 53 ASP B O 1
ATOM 1579 N N . PRO B 1 54 ? -14.664 -35.656 -21.344 1 75.31 54 PRO B N 1
ATOM 1580 C CA . PRO B 1 54 ? -13.234 -35.781 -21.062 1 75.31 54 PRO B CA 1
ATOM 1581 C C . PRO B 1 54 ? -12.375 -34.938 -22 1 75.31 54 PRO B C 1
ATOM 1583 O O . PRO B 1 54 ? -11.328 -34.406 -21.594 1 75.31 54 PRO B O 1
ATOM 1586 N N . ILE B 1 55 ? -12.797 -34.844 -23.219 1 75.56 55 ILE B N 1
ATOM 1587 C CA . ILE B 1 55 ? -12.047 -34.062 -24.203 1 75.56 55 ILE B CA 1
ATOM 1588 C C . ILE B 1 55 ? -12.07 -32.594 -23.828 1 75.56 55 ILE B C 1
ATOM 1590 O O . ILE B 1 55 ? -11.047 -31.891 -23.906 1 75.56 55 ILE B O 1
ATOM 1594 N N . VAL B 1 56 ? -13.164 -32.156 -23.328 1 76.62 56 VAL B N 1
ATOM 1595 C CA . VAL B 1 56 ? -13.32 -30.75 -22.969 1 76.62 56 VAL B CA 1
ATOM 1596 C C . VAL B 1 56 ? -12.469 -30.438 -21.734 1 76.62 56 VAL B C 1
ATOM 1598 O O . VAL B 1 56 ? -11.805 -29.391 -21.688 1 76.62 56 VAL B O 1
ATOM 1601 N N . VAL B 1 57 ? -12.359 -31.375 -20.891 1 75.81 57 VAL B N 1
ATOM 1602 C CA . VAL B 1 57 ? -11.594 -31.188 -19.672 1 75.81 57 VAL B CA 1
ATOM 1603 C C . VAL B 1 57 ? -10.102 -31.141 -19.984 1 75.81 57 VAL B C 1
ATOM 1605 O O . VAL B 1 57 ? -9.367 -30.297 -19.469 1 75.81 57 VAL B O 1
ATOM 1608 N N . THR B 1 58 ? -9.688 -32.031 -20.844 1 79.56 58 THR B N 1
ATOM 1609 C CA . THR B 1 58 ? -8.281 -32.094 -21.25 1 79.56 58 THR B CA 1
ATOM 1610 C C . THR B 1 58 ? -7.875 -30.797 -21.953 1 79.56 58 THR B C 1
ATOM 1612 O O . THR B 1 58 ? -6.773 -30.297 -21.734 1 79.56 58 THR B O 1
ATOM 1615 N N . GLU B 1 59 ? -8.734 -30.25 -22.766 1 81.62 59 GLU B N 1
ATOM 1616 C CA . GLU B 1 59 ? -8.453 -29.016 -23.5 1 81.62 59 GLU B CA 1
ATOM 1617 C C . GLU B 1 59 ? -8.359 -27.828 -22.547 1 81.62 59 GLU B C 1
ATOM 1619 O O . GLU B 1 59 ? -7.512 -26.953 -22.734 1 81.62 59 GLU B O 1
ATOM 1624 N N . LEU B 1 60 ? -9.141 -27.828 -21.578 1 77.06 60 LEU B N 1
ATOM 1625 C CA . LEU B 1 60 ? -9.125 -26.734 -20.609 1 77.06 60 LEU B CA 1
ATOM 1626 C C . LEU B 1 60 ? -7.84 -26.75 -19.781 1 77.06 60 LEU B C 1
ATOM 1628 O O . LEU B 1 60 ? -7.254 -25.703 -19.516 1 77.06 60 LEU B O 1
ATOM 1632 N N . ILE B 1 61 ? -7.461 -27.906 -19.469 1 77.94 61 ILE B N 1
ATOM 1633 C CA . ILE B 1 61 ? -6.234 -28.062 -18.703 1 77.94 61 ILE B CA 1
ATOM 1634 C C . ILE B 1 61 ? -5.039 -27.594 -19.516 1 77.94 61 ILE B C 1
ATOM 1636 O O . ILE B 1 61 ? -4.168 -26.891 -19.016 1 77.94 61 ILE B O 1
ATOM 1640 N N . ARG B 1 62 ? -5.086 -28.062 -20.734 1 83.06 62 ARG B N 1
ATOM 1641 C CA . ARG B 1 62 ? -3.992 -27.672 -21.625 1 83.06 62 ARG B CA 1
ATOM 1642 C C . ARG B 1 62 ? -3.957 -26.156 -21.812 1 83.06 62 ARG B C 1
ATOM 1644 O O . ARG B 1 62 ? -2.885 -25.547 -21.828 1 83.06 62 ARG B O 1
ATOM 1651 N N . GLU B 1 63 ? -5.039 -25.547 -21.969 1 83.31 63 GLU B N 1
ATOM 1652 C CA . GLU B 1 63 ? -5.113 -24.094 -22.141 1 83.31 63 GLU B CA 1
ATOM 1653 C C . GLU B 1 63 ? -4.586 -23.359 -20.922 1 83.31 63 GLU B C 1
ATOM 1655 O O . GLU B 1 63 ? -3.875 -22.359 -21.047 1 83.31 63 GLU B O 1
ATOM 1660 N N . GLU B 1 64 ? -4.918 -23.875 -19.859 1 79.88 64 GLU B N 1
ATOM 1661 C CA . GLU B 1 64 ? -4.457 -23.25 -18.609 1 79.88 64 GLU B CA 1
ATOM 1662 C C . GLU B 1 64 ? -2.949 -23.406 -18.453 1 79.88 64 GLU B C 1
ATOM 1664 O O . GLU B 1 64 ? -2.275 -22.469 -17.984 1 79.88 64 GLU B O 1
ATOM 1669 N N . GLU B 1 65 ? -2.518 -24.516 -18.797 1 84.25 65 GLU B N 1
ATOM 1670 C CA . GLU B 1 65 ? -1.08 -24.766 -18.719 1 84.25 65 GLU B CA 1
ATOM 1671 C C . GLU B 1 65 ? -0.311 -23.797 -19.625 1 84.25 65 GLU B C 1
ATOM 1673 O O . GLU B 1 65 ? 0.753 -23.312 -19.25 1 84.25 65 GLU B O 1
ATOM 1678 N N . VAL B 1 66 ? -0.873 -23.625 -20.75 1 88 66 VAL B N 1
ATOM 1679 C CA . VAL B 1 66 ? -0.228 -22.734 -21.688 1 88 66 VAL B CA 1
ATOM 1680 C C . VAL B 1 66 ? -0.231 -21.312 -21.141 1 88 66 VAL B C 1
ATOM 1682 O O . VAL B 1 66 ? 0.779 -20.609 -21.219 1 88 66 VAL B O 1
ATOM 1685 N N . LYS B 1 67 ? -1.281 -20.922 -20.594 1 87.88 67 LYS B N 1
ATOM 1686 C CA . LYS B 1 67 ? -1.396 -19.578 -20.031 1 87.88 67 LYS B CA 1
ATOM 1687 C C . LYS B 1 67 ? -0.407 -19.375 -18.891 1 87.88 67 LYS B C 1
ATOM 1689 O O . LYS B 1 67 ? 0.225 -18.328 -18.781 1 87.88 67 LYS B O 1
ATOM 1694 N N . VAL B 1 68 ? -0.333 -20.359 -18.109 1 88.5 68 VAL B N 1
ATOM 1695 C CA . VAL B 1 68 ? 0.567 -20.297 -16.969 1 88.5 68 VAL B CA 1
ATOM 1696 C C . VAL B 1 68 ? 2.014 -20.219 -17.453 1 88.5 68 VAL B C 1
ATOM 1698 O O . VAL B 1 68 ? 2.811 -19.438 -16.922 1 88.5 68 VAL B O 1
ATOM 1701 N N . LYS B 1 69 ? 2.301 -21.047 -18.391 1 92.12 69 LYS B N 1
ATOM 1702 C CA . LYS B 1 69 ? 3.65 -21.031 -18.953 1 92.12 69 LYS B CA 1
ATOM 1703 C C . LYS B 1 69 ? 3.998 -19.672 -19.547 1 92.12 69 LYS B C 1
ATOM 1705 O O . LYS B 1 69 ? 5.105 -19.172 -19.344 1 92.12 69 LYS B O 1
ATOM 1710 N N . GLN B 1 70 ? 3.107 -19.094 -20.219 1 94.19 70 GLN B N 1
ATOM 1711 C CA . GLN B 1 70 ? 3.318 -17.781 -20.828 1 94.19 70 GLN B CA 1
ATOM 1712 C C . GLN B 1 70 ? 3.549 -16.719 -19.766 1 94.19 70 GLN B C 1
ATOM 1714 O O . GLN B 1 70 ? 4.395 -15.836 -19.938 1 94.19 70 GLN B O 1
ATOM 1719 N N . LEU B 1 71 ? 2.787 -16.781 -18.719 1 94.12 71 LEU B N 1
ATOM 1720 C CA . LEU B 1 71 ? 2.943 -15.828 -17.625 1 94.12 71 LEU B CA 1
ATOM 1721 C C . LEU B 1 71 ? 4.32 -15.961 -16.984 1 94.12 71 LEU B C 1
ATOM 1723 O O . LEU B 1 71 ? 5.004 -14.961 -16.766 1 94.12 71 LEU B O 1
ATOM 1727 N N . VAL B 1 72 ? 4.699 -17.172 -16.703 1 94.62 72 VAL B N 1
ATOM 1728 C CA . VAL B 1 72 ? 5.988 -17.438 -16.062 1 94.62 72 VAL B CA 1
ATOM 1729 C C . VAL B 1 72 ? 7.113 -16.922 -16.953 1 94.62 72 VAL B C 1
ATOM 1731 O O . VAL B 1 72 ? 8.039 -16.266 -16.484 1 94.62 72 VAL B O 1
ATOM 1734 N N . GLU B 1 73 ? 7.008 -17.203 -18.219 1 96.06 73 GLU B N 1
ATOM 1735 C CA . GLU B 1 73 ? 8.023 -16.75 -19.156 1 96.06 73 GLU B CA 1
ATOM 1736 C C . GLU B 1 73 ? 8.07 -15.227 -19.219 1 96.06 73 GLU B C 1
ATOM 1738 O O . GLU B 1 73 ? 9.156 -14.641 -19.203 1 96.06 73 GLU B O 1
ATOM 1743 N N . LYS B 1 74 ? 6.945 -14.617 -19.312 1 96.88 74 LYS B N 1
ATOM 1744 C CA . LYS B 1 74 ? 6.844 -13.164 -19.375 1 96.88 74 LYS B CA 1
ATOM 1745 C C . LYS B 1 74 ? 7.551 -12.508 -18.188 1 96.88 74 LYS B C 1
ATOM 1747 O O . LYS B 1 74 ? 8.414 -11.648 -18.375 1 96.88 74 LYS B O 1
ATOM 1752 N N . TYR B 1 75 ? 7.242 -12.922 -17.031 1 97.25 75 TYR B N 1
ATOM 1753 C CA . TYR B 1 75 ? 7.773 -12.266 -15.844 1 97.25 75 TYR B CA 1
ATOM 1754 C C . TYR B 1 75 ? 9.219 -12.672 -15.594 1 97.25 75 TYR B C 1
ATOM 1756 O O . TYR B 1 75 ? 10.023 -11.875 -15.102 1 97.25 75 TYR B O 1
ATOM 1764 N N . SER B 1 76 ? 9.562 -13.945 -15.953 1 96.56 76 SER B N 1
ATOM 1765 C CA . SER B 1 76 ? 10.961 -14.344 -15.867 1 96.56 76 SER B CA 1
ATOM 1766 C C . SER B 1 76 ? 11.844 -13.492 -16.766 1 96.56 76 SER B C 1
ATOM 1768 O O . SER B 1 76 ? 12.93 -13.078 -16.375 1 96.56 76 SER B O 1
ATOM 1770 N N . GLU B 1 77 ? 11.383 -13.234 -17.922 1 97.19 77 GLU B N 1
ATOM 1771 C CA . GLU B 1 77 ? 12.125 -12.406 -18.875 1 97.19 77 GLU B CA 1
ATOM 1772 C C . GLU B 1 77 ? 12.25 -10.977 -18.359 1 97.19 77 GLU B C 1
ATOM 1774 O O . GLU B 1 77 ? 13.312 -10.359 -18.484 1 97.19 77 GLU B O 1
ATOM 1779 N N . LYS B 1 78 ? 11.18 -10.445 -17.875 1 97.31 78 LYS B N 1
ATOM 1780 C CA . LYS B 1 78 ? 11.211 -9.094 -17.328 1 97.31 78 LYS B CA 1
ATOM 1781 C C . LYS B 1 78 ? 12.219 -8.992 -16.188 1 97.31 78 LYS B C 1
ATOM 1783 O O . LYS B 1 78 ? 12.984 -8.023 -16.109 1 97.31 78 LYS B O 1
ATOM 1788 N N . MET B 1 79 ? 12.211 -9.977 -15.312 1 97.25 79 MET B N 1
ATOM 1789 C CA . MET B 1 79 ? 13.133 -9.992 -14.18 1 97.25 79 MET B CA 1
ATOM 1790 C C . MET B 1 79 ? 14.578 -10.055 -14.664 1 97.25 79 MET B C 1
ATOM 1792 O O . MET B 1 79 ? 15.445 -9.359 -14.125 1 97.25 79 MET B O 1
ATOM 1796 N N . LYS B 1 80 ? 14.805 -10.891 -15.656 1 97 80 LYS B N 1
ATOM 1797 C CA . LYS B 1 80 ? 16.141 -11.023 -16.219 1 97 80 LYS B CA 1
ATOM 1798 C C . LYS B 1 80 ? 16.609 -9.719 -16.859 1 97 80 LYS B C 1
ATOM 1800 O O . LYS B 1 80 ? 17.719 -9.258 -16.609 1 97 80 LYS B O 1
ATOM 1805 N N . LYS B 1 81 ? 15.727 -9.117 -17.609 1 97.12 81 LYS B N 1
ATOM 1806 C CA . LYS B 1 81 ? 16.047 -7.883 -18.312 1 97.12 81 LYS B CA 1
ATOM 1807 C C . LYS B 1 81 ? 16.391 -6.758 -17.344 1 97.12 81 LYS B C 1
ATOM 1809 O O . LYS B 1 81 ? 17.266 -5.941 -17.609 1 97.12 81 LYS B O 1
ATOM 1814 N N . LEU B 1 82 ? 15.719 -6.77 -16.25 1 96.69 82 LEU B N 1
ATOM 1815 C CA . LEU B 1 82 ? 15.891 -5.707 -15.273 1 96.69 82 LEU B CA 1
ATOM 1816 C C . LEU B 1 82 ? 16.922 -6.105 -14.219 1 96.69 82 LEU B C 1
ATOM 1818 O O . LEU B 1 82 ? 17.172 -5.355 -13.273 1 96.69 82 LEU B O 1
ATOM 1822 N N . HIS B 1 83 ? 17.484 -7.363 -14.32 1 96.88 83 HIS B N 1
ATOM 1823 C CA . HIS B 1 83 ? 18.5 -7.883 -13.414 1 96.88 83 HIS B CA 1
ATOM 1824 C C . HIS B 1 83 ? 17.969 -7.957 -11.984 1 96.88 83 HIS B C 1
ATOM 1826 O O . HIS B 1 83 ? 18.656 -7.551 -11.039 1 96.88 83 HIS B O 1
ATOM 1832 N N . LEU B 1 84 ? 16.766 -8.398 -11.891 1 97.06 84 LEU B N 1
ATOM 1833 C CA . LEU B 1 84 ? 16.125 -8.562 -10.594 1 97.06 84 LEU B CA 1
ATOM 1834 C C . LEU B 1 84 ? 16.297 -9.984 -10.07 1 97.06 84 LEU B C 1
ATOM 1836 O O . LEU B 1 84 ? 16.25 -10.945 -10.844 1 97.06 84 LEU B O 1
ATOM 1840 N N . ALA B 1 85 ? 16.547 -10.094 -8.82 1 97.06 85 ALA B N 1
ATOM 1841 C CA . ALA B 1 85 ? 16.656 -11.398 -8.172 1 97.06 85 ALA B CA 1
ATOM 1842 C C . ALA B 1 85 ? 15.289 -11.875 -7.684 1 97.06 85 ALA B C 1
ATOM 1844 O O . ALA B 1 85 ? 14.5 -11.086 -7.156 1 97.06 85 ALA B O 1
ATOM 1845 N N . GLY B 1 86 ? 15 -13.117 -7.895 1 97.06 86 GLY B N 1
ATOM 1846 C CA . GLY B 1 86 ? 13.758 -13.672 -7.371 1 97.06 86 GLY B CA 1
ATOM 1847 C C . GLY B 1 86 ? 13.258 -14.867 -8.164 1 97.06 86 GLY B C 1
ATOM 1848 O O . GLY B 1 86 ? 14.055 -15.594 -8.773 1 97.06 86 GLY B O 1
ATOM 1849 N N . LYS B 1 87 ? 12.008 -15.164 -8.016 1 97.5 87 LYS B N 1
ATOM 1850 C CA . LYS B 1 87 ? 11.406 -16.344 -8.641 1 97.5 87 LYS B CA 1
ATOM 1851 C C . LYS B 1 87 ? 9.906 -16.141 -8.867 1 97.5 87 LYS B C 1
ATOM 1853 O O . LYS B 1 87 ? 9.305 -15.242 -8.273 1 97.5 87 LYS B O 1
ATOM 1858 N N . VAL B 1 88 ? 9.422 -16.906 -9.727 1 97 88 VAL B N 1
ATOM 1859 C CA . VAL B 1 88 ? 7.98 -17.031 -9.891 1 97 88 VAL B CA 1
ATOM 1860 C C . VAL B 1 88 ? 7.465 -18.234 -9.117 1 97 88 VAL B C 1
ATOM 1862 O O . VAL B 1 88 ? 8.008 -19.344 -9.242 1 97 88 VAL B O 1
ATOM 1865 N N . LYS B 1 89 ? 6.523 -18 -8.312 1 96.69 89 LYS B N 1
ATOM 1866 C CA . LYS B 1 89 ? 5.91 -19.062 -7.508 1 96.69 89 LYS B CA 1
ATOM 1867 C C . LYS B 1 89 ? 4.461 -19.297 -7.918 1 96.69 89 LYS B C 1
ATOM 1869 O O . LYS B 1 89 ? 3.619 -18.391 -7.785 1 96.69 89 LYS B O 1
ATOM 1874 N N . GLN B 1 90 ? 4.195 -20.469 -8.422 1 94.44 90 GLN B N 1
ATOM 1875 C CA . GLN B 1 90 ? 2.836 -20.859 -8.781 1 94.44 90 GLN B CA 1
ATOM 1876 C C . GLN B 1 90 ? 2.109 -21.5 -7.605 1 94.44 90 GLN B C 1
ATOM 1878 O O . GLN B 1 90 ? 2.648 -22.391 -6.949 1 94.44 90 GLN B O 1
ATOM 1883 N N . MET B 1 91 ? 0.969 -20.969 -7.359 1 94.19 91 MET B N 1
ATOM 1884 C CA . MET B 1 91 ? 0.172 -21.484 -6.25 1 94.19 91 MET B CA 1
ATOM 1885 C C . MET B 1 91 ? -1.24 -21.844 -6.711 1 94.19 91 MET B C 1
ATOM 1887 O O . MET B 1 91 ? -1.641 -21.484 -7.82 1 94.19 91 MET B O 1
ATOM 1891 N N . ALA B 1 92 ? -1.993 -22.625 -5.93 1 88.69 92 ALA B N 1
ATOM 1892 C CA . ALA B 1 92 ? -3.381 -23 -6.191 1 88.69 92 ALA B CA 1
ATOM 1893 C C . ALA B 1 92 ? -4.305 -22.5 -5.09 1 88.69 92 ALA B C 1
ATOM 1895 O O . ALA B 1 92 ? -3.842 -22.125 -4.008 1 88.69 92 ALA B O 1
ATOM 1896 N N . GLY B 1 93 ? -5.594 -22.422 -5.469 1 90.81 93 GLY B N 1
ATOM 1897 C CA . GLY B 1 93 ? -6.582 -22 -4.488 1 90.81 93 GLY B CA 1
ATOM 1898 C C . GLY B 1 93 ? -7.051 -20.562 -4.684 1 90.81 93 GLY B C 1
ATOM 1899 O O . GLY B 1 93 ? -7.156 -20.094 -5.816 1 90.81 93 GLY B O 1
ATOM 1900 N N . LYS B 1 94 ? -7.477 -19.938 -3.543 1 92.44 94 LYS B N 1
ATOM 1901 C CA . LYS B 1 94 ? -7.941 -18.562 -3.598 1 92.44 94 LYS B CA 1
ATOM 1902 C C . LYS B 1 94 ? -6.77 -17.578 -3.598 1 92.44 94 LYS B C 1
ATOM 1904 O O . LYS B 1 94 ? -5.871 -17.688 -2.762 1 92.44 94 LYS B O 1
ATOM 1909 N N . SER B 1 95 ? -6.816 -16.672 -4.41 1 93.69 95 SER B N 1
ATOM 1910 C CA . SER B 1 95 ? -5.695 -15.773 -4.66 1 93.69 95 SER B CA 1
ATOM 1911 C C . SER B 1 95 ? -5.266 -15.062 -3.381 1 93.69 95 SER B C 1
ATOM 1913 O O . SER B 1 95 ? -4.074 -15.023 -3.055 1 93.69 95 SER B O 1
ATOM 1915 N N . GLY B 1 96 ? -6.238 -14.539 -2.668 1 95.06 96 GLY B N 1
ATOM 1916 C CA . GLY B 1 96 ? -5.91 -13.836 -1.439 1 95.06 96 GLY B CA 1
ATOM 1917 C C . GLY B 1 96 ? -5.199 -14.703 -0.421 1 95.06 96 GLY B C 1
ATOM 1918 O O . GLY B 1 96 ? -4.172 -14.312 0.134 1 95.06 96 GLY B O 1
ATOM 1919 N N . GLU B 1 97 ? -5.703 -15.906 -0.213 1 96.94 97 GLU B N 1
ATOM 1920 C CA . GLU B 1 97 ? -5.117 -16.844 0.732 1 96.94 97 GLU B CA 1
ATOM 1921 C C . GLU B 1 97 ? -3.721 -17.281 0.291 1 96.94 97 GLU B C 1
ATOM 1923 O O . GLU B 1 97 ? -2.811 -17.391 1.116 1 96.94 97 GLU B O 1
ATOM 1928 N N . ALA B 1 98 ? -3.592 -17.5 -0.968 1 96.94 98 ALA B N 1
ATOM 1929 C CA . ALA B 1 98 ? -2.312 -17.938 -1.521 1 96.94 98 ALA B CA 1
ATOM 1930 C C . ALA B 1 98 ? -1.243 -16.859 -1.348 1 96.94 98 ALA B C 1
ATOM 1932 O O . ALA B 1 98 ? -0.101 -17.172 -0.996 1 96.94 98 ALA B O 1
ATOM 1933 N N . ILE B 1 99 ? -1.593 -15.633 -1.566 1 97.94 99 ILE B N 1
ATOM 1934 C CA . ILE B 1 99 ? -0.652 -14.523 -1.433 1 97.94 99 ILE B CA 1
ATOM 1935 C C . ILE B 1 99 ? -0.21 -14.398 0.023 1 97.94 99 ILE B C 1
ATOM 1937 O O . ILE B 1 99 ? 0.979 -14.234 0.305 1 97.94 99 ILE B O 1
ATOM 1941 N N . ILE B 1 100 ? -1.146 -14.531 0.93 1 98.25 100 ILE B N 1
ATOM 1942 C CA . ILE B 1 100 ? -0.83 -14.461 2.352 1 98.25 100 ILE B CA 1
ATOM 1943 C C . ILE B 1 100 ? 0.079 -15.625 2.736 1 98.25 100 ILE B C 1
ATOM 1945 O O . ILE B 1 100 ? 1.082 -15.438 3.43 1 98.25 100 ILE B O 1
ATOM 1949 N N . ALA B 1 101 ? -0.279 -16.812 2.264 1 98.44 101 ALA B N 1
ATOM 1950 C CA . ALA B 1 101 ? 0.531 -18 2.555 1 98.44 101 ALA B CA 1
ATOM 1951 C C . ALA B 1 101 ? 1.956 -17.828 2.035 1 98.44 101 ALA B C 1
ATOM 1953 O O . ALA B 1 101 ? 2.92 -18.156 2.73 1 98.44 101 ALA B O 1
ATOM 1954 N N . ALA B 1 102 ? 2.082 -17.297 0.854 1 98.44 102 ALA B N 1
ATOM 1955 C CA . ALA B 1 102 ? 3.402 -17.062 0.27 1 98.44 102 ALA B CA 1
ATOM 1956 C C . ALA B 1 102 ? 4.195 -16.062 1.097 1 98.44 102 ALA B C 1
ATOM 1958 O O . ALA B 1 102 ? 5.395 -16.234 1.321 1 98.44 102 ALA B O 1
ATOM 1959 N N . ALA B 1 103 ? 3.539 -15.016 1.489 1 98.5 103 ALA B N 1
ATOM 1960 C CA . ALA B 1 103 ? 4.211 -13.992 2.285 1 98.5 103 ALA B CA 1
ATOM 1961 C C . ALA B 1 103 ? 4.75 -14.57 3.588 1 98.5 103 ALA B C 1
ATOM 1963 O O . ALA B 1 103 ? 5.871 -14.258 4 1 98.5 103 ALA B O 1
ATOM 1964 N N . ILE B 1 104 ? 3.986 -15.422 4.23 1 98.25 104 ILE B N 1
ATOM 1965 C CA . ILE B 1 104 ? 4.387 -16.047 5.484 1 98.25 104 ILE B CA 1
ATOM 1966 C C . ILE B 1 104 ? 5.547 -17.016 5.23 1 98.25 104 ILE B C 1
ATOM 1968 O O . ILE B 1 104 ? 6.574 -16.953 5.91 1 98.25 104 ILE B O 1
ATOM 1972 N N . GLU B 1 105 ? 5.383 -17.875 4.227 1 98.31 105 GLU B N 1
ATOM 1973 C CA . GLU B 1 105 ? 6.371 -18.906 3.908 1 98.31 105 GLU B CA 1
ATOM 1974 C C . GLU B 1 105 ? 7.715 -18.281 3.545 1 98.31 105 GLU B C 1
ATOM 1976 O O . GLU B 1 105 ? 8.766 -18.797 3.934 1 98.31 105 GLU B O 1
ATOM 1981 N N . GLU B 1 106 ? 7.664 -17.172 2.811 1 98.19 106 GLU B N 1
ATOM 1982 C CA . GLU B 1 106 ? 8.883 -16.578 2.285 1 98.19 106 GLU B CA 1
ATOM 1983 C C . GLU B 1 106 ? 9.414 -15.5 3.232 1 98.19 106 GLU B C 1
ATOM 1985 O O . GLU B 1 106 ? 10.414 -14.844 2.934 1 98.19 106 GLU B O 1
ATOM 1990 N N . LYS B 1 107 ? 8.672 -15.281 4.371 1 97.75 107 LYS B N 1
ATOM 1991 C CA . LYS B 1 107 ? 9.039 -14.25 5.336 1 97.75 107 LYS B CA 1
ATOM 1992 C C . LYS B 1 107 ? 9.18 -12.891 4.66 1 97.75 107 LYS B C 1
ATOM 1994 O O . LYS B 1 107 ? 10.18 -12.195 4.848 1 97.75 107 LYS B O 1
ATOM 1999 N N . ALA B 1 108 ? 8.164 -12.562 3.895 1 98.12 108 ALA B N 1
ATOM 2000 C CA . ALA B 1 108 ? 8.156 -11.305 3.152 1 98.12 108 ALA B CA 1
ATOM 2001 C C . ALA B 1 108 ? 8.055 -10.109 4.098 1 98.12 108 ALA B C 1
ATOM 2003 O O . ALA B 1 108 ? 7.395 -10.188 5.137 1 98.12 108 ALA B O 1
ATOM 2004 N N . SER B 1 109 ? 8.656 -9.008 3.684 1 97.19 109 SER B N 1
ATOM 2005 C CA . SER B 1 109 ? 8.555 -7.762 4.438 1 97.19 109 SER B CA 1
ATOM 2006 C C . SER B 1 109 ? 7.551 -6.809 3.789 1 97.19 109 SER B C 1
ATOM 2008 O O . SER B 1 109 ? 7.148 -5.816 4.398 1 97.19 109 SER B O 1
ATOM 2010 N N . LEU B 1 110 ? 7.145 -7.141 2.582 1 98.19 110 LEU B N 1
ATOM 2011 C CA . LEU B 1 110 ? 6.273 -6.289 1.782 1 98.19 110 LEU B CA 1
ATOM 2012 C C . LEU B 1 110 ? 5.473 -7.113 0.783 1 98.19 110 LEU B C 1
ATOM 2014 O O . LEU B 1 110 ? 6.004 -8.047 0.174 1 98.19 110 LEU B O 1
ATOM 2018 N N . ILE B 1 111 ? 4.223 -6.82 0.655 1 98.62 111 ILE B N 1
ATOM 2019 C CA . ILE B 1 111 ? 3.4 -7.359 -0.422 1 98.62 111 ILE B CA 1
ATOM 2020 C C . ILE B 1 111 ? 3.033 -6.242 -1.397 1 98.62 111 ILE B C 1
ATOM 2022 O O . ILE B 1 111 ? 2.689 -5.133 -0.98 1 98.62 111 ILE B O 1
ATOM 2026 N N . VAL B 1 112 ? 3.111 -6.5 -2.686 1 98.69 112 VAL B N 1
ATOM 2027 C CA . VAL B 1 112 ? 2.754 -5.574 -3.754 1 98.69 112 VAL B CA 1
ATOM 2028 C C . VAL B 1 112 ? 1.669 -6.191 -4.633 1 98.69 112 VAL B C 1
ATOM 2030 O O . VAL B 1 112 ? 1.783 -7.344 -5.055 1 98.69 112 VAL B O 1
ATOM 2033 N N . MET B 1 113 ? 0.656 -5.43 -4.898 1 96.94 113 MET B N 1
ATOM 2034 C CA . MET B 1 113 ? -0.382 -5.977 -5.77 1 96.94 113 MET B CA 1
ATOM 2035 C C . MET B 1 113 ? -1.179 -4.855 -6.43 1 96.94 113 MET B C 1
ATOM 2037 O O . MET B 1 113 ? -1.125 -3.705 -5.988 1 96.94 113 MET B O 1
ATOM 2041 N N . GLY B 1 114 ? -1.762 -5.199 -7.504 1 94.38 114 GLY B N 1
ATOM 2042 C CA . GLY B 1 114 ? -2.691 -4.297 -8.172 1 94.38 114 GLY B CA 1
ATOM 2043 C C . GLY B 1 114 ? -4.109 -4.418 -7.645 1 94.38 114 GLY B C 1
ATOM 2044 O O . GLY B 1 114 ? -4.359 -5.105 -6.656 1 94.38 114 GLY B O 1
ATOM 2045 N N . THR B 1 115 ? -4.961 -3.576 -8.219 1 85.19 115 THR B N 1
ATOM 2046 C CA . THR B 1 115 ? -6.398 -3.67 -7.988 1 85.19 115 THR B CA 1
ATOM 2047 C C . THR B 1 115 ? -7.137 -3.975 -9.289 1 85.19 115 THR B C 1
ATOM 2049 O O . THR B 1 115 ? -6.715 -3.545 -10.367 1 85.19 115 THR B O 1
ATOM 2052 N N . ARG B 1 116 ? -7.809 -5.113 -9.305 1 69.38 116 ARG B N 1
ATOM 2053 C CA . ARG B 1 116 ? -8.594 -5.348 -10.516 1 69.38 116 ARG B CA 1
ATOM 2054 C C . ARG B 1 116 ? -9.602 -4.227 -10.742 1 69.38 116 ARG B C 1
ATOM 2056 O O . ARG B 1 116 ? -10.039 -3.574 -9.789 1 69.38 116 ARG B O 1
ATOM 2063 N N . GLY B 1 117 ? -9.602 -3.723 -12.039 1 55.38 117 GLY B N 1
ATOM 2064 C CA . GLY B 1 117 ? -10.594 -2.744 -12.445 1 55.38 117 GLY B CA 1
ATOM 2065 C C . GLY B 1 117 ? -12.023 -3.209 -12.211 1 55.38 117 GLY B C 1
ATOM 2066 O O . GLY B 1 117 ? -12.32 -4.398 -12.328 1 55.38 117 GLY B O 1
ATOM 2067 N N . MET B 1 118 ? -12.508 -3.141 -11.094 1 48.41 118 MET B N 1
ATOM 2068 C CA . MET B 1 118 ? -13.898 -3.566 -10.961 1 48.41 118 MET B CA 1
ATOM 2069 C C . MET B 1 118 ? -14.703 -3.199 -12.203 1 48.41 118 MET B C 1
ATOM 2071 O O . MET B 1 118 ? -14.484 -2.143 -12.797 1 48.41 118 MET B O 1
ATOM 2075 N N . SER B 1 119 ? -15.289 -4.223 -12.812 1 46.47 119 SER B N 1
ATOM 2076 C CA . SER B 1 119 ? -16.469 -3.91 -13.617 1 46.47 119 SER B CA 1
ATOM 2077 C C . SER B 1 119 ? -17.234 -2.734 -13.031 1 46.47 119 SER B C 1
ATOM 2079 O O . SER B 1 119 ? -16.938 -2.27 -11.93 1 46.47 119 SER B O 1
ATOM 2081 N N . ALA B 1 120 ? -18.656 -2.654 -13.461 1 43.06 120 ALA B N 1
ATOM 2082 C CA . ALA B 1 120 ? -19.703 -1.646 -13.305 1 43.06 120 ALA B CA 1
ATOM 2083 C C . ALA B 1 120 ? -19.875 -1.251 -11.844 1 43.06 120 ALA B C 1
ATOM 2085 O O . ALA B 1 120 ? -20.594 -0.304 -11.523 1 43.06 120 ALA B O 1
ATOM 2086 N N . VAL B 1 121 ? -19.672 -2.107 -10.898 1 50.03 121 VAL B N 1
ATOM 2087 C CA . VAL B 1 121 ? -20.234 -1.666 -9.625 1 50.03 121 VAL B CA 1
ATOM 2088 C C . VAL B 1 121 ? -19.266 -0.728 -8.922 1 50.03 121 VAL B C 1
ATOM 2090 O O . VAL B 1 121 ? -18.188 -1.152 -8.484 1 50.03 121 VAL B O 1
ATOM 2093 N N . ARG B 1 122 ? -19.312 0.5 -9.125 1 49.59 122 ARG B N 1
ATOM 2094 C CA . ARG B 1 122 ? -18.75 1.802 -8.773 1 49.59 122 ARG B CA 1
ATOM 2095 C C . ARG B 1 122 ? -18.297 1.836 -7.32 1 49.59 122 ARG B C 1
ATOM 2097 O O . ARG B 1 122 ? -17.531 2.709 -6.922 1 49.59 122 ARG B O 1
ATOM 2104 N N . ARG B 1 123 ? -18.891 0.836 -6.551 1 51.5 123 ARG B N 1
ATOM 2105 C CA . ARG B 1 123 ? -18.797 1.131 -5.125 1 51.5 123 ARG B CA 1
ATOM 2106 C C . ARG B 1 123 ? -17.578 0.46 -4.508 1 51.5 123 ARG B C 1
ATOM 2108 O O . ARG B 1 123 ? -17.219 0.736 -3.361 1 51.5 123 ARG B O 1
ATOM 2115 N N . THR B 1 124 ? -17 -0.62 -5.262 1 57.78 124 THR B N 1
ATOM 2116 C CA . THR B 1 124 ? -15.906 -1.294 -4.559 1 57.78 124 THR B CA 1
ATOM 2117 C C . THR B 1 124 ? -14.578 -1.057 -5.266 1 57.78 124 THR B C 1
ATOM 2119 O O . THR B 1 124 ? -14.43 -1.389 -6.445 1 57.78 124 THR B O 1
ATOM 2122 N N . PHE B 1 125 ? -13.812 -0.182 -4.906 1 60.94 125 PHE B N 1
ATOM 2123 C CA . PHE B 1 125 ? -12.555 0.299 -5.457 1 60.94 125 PHE B CA 1
ATOM 2124 C C . PHE B 1 125 ? -11.445 -0.736 -5.27 1 60.94 125 PHE B C 1
ATOM 2126 O O . PHE B 1 125 ? -10.523 -0.816 -6.078 1 60.94 125 PHE B O 1
ATOM 2133 N N . ILE B 1 126 ? -11.727 -1.533 -4.258 1 73.75 126 ILE B N 1
ATOM 2134 C CA . ILE B 1 126 ? -10.695 -2.535 -4.02 1 73.75 126 ILE B CA 1
ATOM 2135 C C . ILE B 1 126 ? -11.234 -3.922 -4.363 1 73.75 126 ILE B C 1
ATOM 2137 O O . ILE B 1 126 ? -12.375 -4.254 -4.027 1 73.75 126 ILE B O 1
ATOM 2141 N N . GLY B 1 127 ? -10.578 -4.625 -5.156 1 80.44 127 GLY B N 1
ATOM 2142 C CA . GLY B 1 127 ? -10.961 -5.988 -5.492 1 80.44 127 GLY B CA 1
ATOM 2143 C C . GLY B 1 127 ? -10.961 -6.922 -4.297 1 80.44 127 GLY B C 1
ATOM 2144 O O . GLY B 1 127 ? -10.414 -6.586 -3.242 1 80.44 127 GLY B O 1
ATOM 2145 N N . SER B 1 128 ? -11.617 -7.992 -4.477 1 85.62 128 SER B N 1
ATOM 2146 C CA . SER B 1 128 ? -11.805 -8.969 -3.41 1 85.62 128 SER B CA 1
ATOM 2147 C C . SER B 1 128 ? -10.461 -9.508 -2.92 1 85.62 128 SER B C 1
ATOM 2149 O O . SER B 1 128 ? -10.289 -9.766 -1.726 1 85.62 128 SER B O 1
ATOM 2151 N N . VAL B 1 129 ? -9.5 -9.656 -3.816 1 90.56 129 VAL B N 1
ATOM 2152 C CA . VAL B 1 129 ? -8.203 -10.203 -3.434 1 90.56 129 VAL B CA 1
ATOM 2153 C C . VAL B 1 129 ? -7.43 -9.172 -2.609 1 90.56 129 VAL B C 1
ATOM 2155 O O . VAL B 1 129 ? -6.914 -9.492 -1.533 1 90.56 129 VAL B O 1
ATOM 2158 N N . SER B 1 130 ? -7.32 -7.953 -3.148 1 91.5 130 SER B N 1
ATOM 2159 C CA . SER B 1 130 ? -6.613 -6.914 -2.406 1 91.5 130 SER B CA 1
ATOM 2160 C C . SER B 1 130 ? -7.27 -6.66 -1.052 1 91.5 130 SER B C 1
ATOM 2162 O O . SER B 1 130 ? -6.578 -6.426 -0.057 1 91.5 130 SER B O 1
ATOM 2164 N N . ASP B 1 131 ? -8.555 -6.719 -1.029 1 87.69 131 ASP B N 1
ATOM 2165 C CA . ASP B 1 131 ? -9.273 -6.566 0.23 1 87.69 131 ASP B CA 1
ATOM 2166 C C . ASP B 1 131 ? -8.875 -7.652 1.227 1 87.69 131 ASP B C 1
ATOM 2168 O O . ASP B 1 131 ? -8.562 -7.359 2.383 1 87.69 131 ASP B O 1
ATOM 2172 N N . TYR B 1 132 ? -8.922 -8.859 0.731 1 91 132 TYR B N 1
ATOM 2173 C CA . TYR B 1 132 ? -8.555 -9.977 1.588 1 91 132 TYR B CA 1
ATOM 2174 C C . TYR B 1 132 ? -7.129 -9.812 2.113 1 91 132 TYR B C 1
ATOM 2176 O O . TYR B 1 132 ? -6.879 -9.984 3.309 1 91 132 TYR B O 1
ATOM 2184 N N . VAL B 1 133 ? -6.23 -9.484 1.307 1 94.44 133 VAL B N 1
ATOM 2185 C CA . VAL B 1 133 ? -4.824 -9.375 1.673 1 94.44 133 VAL B CA 1
ATOM 2186 C C . VAL B 1 133 ? -4.641 -8.242 2.684 1 94.44 133 VAL B C 1
ATOM 2188 O O . VAL B 1 133 ? -3.928 -8.398 3.678 1 94.44 133 VAL B O 1
ATOM 2191 N N . LEU B 1 134 ? -5.297 -7.156 2.459 1 92.06 134 LEU B N 1
ATOM 2192 C CA . LEU B 1 134 ? -5.188 -6.031 3.381 1 92.06 134 LEU B CA 1
ATOM 2193 C C . LEU B 1 134 ? -5.676 -6.422 4.773 1 92.06 134 LEU B C 1
ATOM 2195 O O . LEU B 1 134 ? -5.117 -5.973 5.777 1 92.06 134 LEU B O 1
ATOM 2199 N N . HIS B 1 135 ? -6.574 -7.273 4.836 1 89.81 135 HIS B N 1
ATOM 2200 C CA . HIS B 1 135 ? -7.184 -7.652 6.109 1 89.81 135 HIS B CA 1
ATOM 2201 C C . HIS B 1 135 ? -6.359 -8.727 6.812 1 89.81 135 HIS B C 1
ATOM 2203 O O . HIS B 1 135 ? -6.418 -8.859 8.039 1 89.81 135 HIS B O 1
ATOM 2209 N N . HIS B 1 136 ? -5.586 -9.414 6.062 1 93.38 136 HIS B N 1
ATOM 2210 C CA . HIS B 1 136 ? -5.012 -10.617 6.66 1 93.38 136 HIS B CA 1
ATOM 2211 C C . HIS B 1 136 ? -3.486 -10.539 6.688 1 93.38 136 HIS B C 1
ATOM 2213 O O . HIS B 1 136 ? -2.832 -11.367 7.328 1 93.38 136 HIS B O 1
ATOM 2219 N N . SER B 1 137 ? -2.959 -9.586 6.02 1 94.62 137 SER B N 1
ATOM 2220 C CA . SER B 1 137 ? -1.504 -9.492 5.949 1 94.62 137 SER B CA 1
ATOM 2221 C C . SER B 1 137 ? -0.914 -9.055 7.285 1 94.62 137 SER B C 1
ATOM 2223 O O . SER B 1 137 ? -1.46 -8.172 7.949 1 94.62 137 SER B O 1
ATOM 2225 N N . ASN B 1 138 ? 0.224 -9.617 7.586 1 92.5 138 ASN B N 1
ATOM 2226 C CA . ASN B 1 138 ? 0.981 -9.188 8.758 1 92.5 138 ASN B CA 1
ATOM 2227 C C . ASN B 1 138 ? 2.109 -8.234 8.375 1 92.5 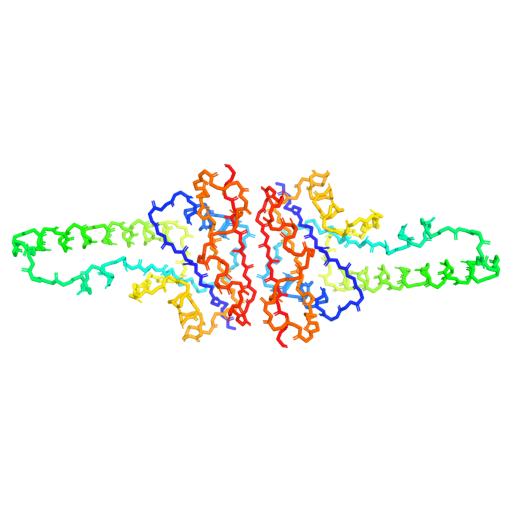138 ASN B C 1
ATOM 2229 O O . ASN B 1 138 ? 2.904 -7.836 9.234 1 92.5 138 ASN B O 1
ATOM 2233 N N . VAL B 1 139 ? 2.236 -7.938 7.109 1 96.38 139 VAL B N 1
ATOM 2234 C CA . VAL B 1 139 ? 3.266 -7.016 6.637 1 96.38 139 VAL B CA 1
ATOM 2235 C C . VAL B 1 139 ? 2.623 -5.898 5.816 1 96.38 139 VAL B C 1
ATOM 2237 O O . VAL B 1 139 ? 1.479 -6.023 5.371 1 96.38 139 VAL B O 1
ATOM 2240 N N . PRO B 1 140 ? 3.271 -4.793 5.613 1 97.56 140 PRO B N 1
ATOM 2241 C CA . PRO B 1 140 ? 2.738 -3.699 4.797 1 97.56 140 PRO B CA 1
ATOM 2242 C C . PRO B 1 140 ? 2.395 -4.141 3.375 1 97.56 140 PRO B C 1
ATOM 2244 O O . PRO B 1 140 ? 3.033 -5.047 2.834 1 97.56 140 PRO B O 1
ATOM 2247 N N . VAL B 1 141 ? 1.371 -3.523 2.842 1 97.5 141 VAL B N 1
ATOM 2248 C CA . VAL B 1 141 ? 0.88 -3.859 1.51 1 97.5 141 VAL B CA 1
ATOM 2249 C C . VAL B 1 141 ? 0.874 -2.609 0.631 1 97.5 141 VAL B C 1
ATOM 2251 O O . VAL B 1 141 ? 0.322 -1.576 1.016 1 97.5 141 VAL B O 1
ATOM 2254 N N . LEU B 1 142 ? 1.516 -2.697 -0.5 1 98.25 142 LEU B N 1
ATOM 2255 C CA . LEU B 1 142 ? 1.471 -1.658 -1.523 1 98.25 142 LEU B CA 1
ATOM 2256 C C . LEU B 1 142 ? 0.387 -1.956 -2.553 1 98.25 142 LEU B C 1
ATOM 2258 O O . LEU B 1 142 ? 0.461 -2.959 -3.268 1 98.25 142 LEU B O 1
ATOM 2262 N N . ILE B 1 143 ? -0.579 -1.123 -2.594 1 96.56 143 ILE B N 1
ATOM 2263 C CA . ILE B 1 143 ? -1.686 -1.248 -3.537 1 96.56 143 ILE B CA 1
ATOM 2264 C C . ILE B 1 143 ? -1.478 -0.29 -4.707 1 96.56 143 ILE B C 1
ATOM 2266 O O . ILE B 1 143 ? -1.42 0.927 -4.52 1 96.56 143 ILE B O 1
ATOM 2270 N N . CYS B 1 144 ? -1.415 -0.859 -5.863 1 96.56 144 CYS B N 1
ATOM 2271 C CA . CYS B 1 144 ? -1.165 -0.075 -7.07 1 96.56 144 CYS B CA 1
ATOM 2272 C C . CYS B 1 144 ? -2.379 -0.088 -7.988 1 96.56 144 CYS B C 1
ATOM 2274 O O . CYS B 1 144 ? -2.613 -1.066 -8.703 1 96.56 144 CYS B O 1
ATOM 2276 N N . ARG B 1 145 ? -3.08 0.936 -7.965 1 89.38 145 ARG B N 1
ATOM 2277 C CA . ARG B 1 145 ? -4.238 1.038 -8.852 1 89.38 145 ARG B CA 1
ATOM 2278 C C . ARG B 1 145 ? -3.855 1.685 -10.18 1 89.38 145 ARG B C 1
ATOM 2280 O O . ARG B 1 145 ? -3.293 2.781 -10.203 1 89.38 145 ARG B O 1
ATOM 2287 N N . LYS B 1 146 ? -4.121 0.931 -11.219 1 82.75 146 LYS B N 1
ATOM 2288 C CA . LYS B 1 146 ? -3.92 1.496 -12.547 1 82.75 146 LYS B CA 1
ATOM 2289 C C . LYS B 1 146 ? -5.086 2.396 -12.945 1 82.75 146 LYS B C 1
ATOM 2291 O O . LYS B 1 146 ? -6.25 2.004 -12.828 1 82.75 146 LYS B O 1
ATOM 2296 N N . LYS B 1 147 ? -4.824 3.598 -13.188 1 72.25 147 LYS B N 1
ATOM 2297 C CA . LYS B 1 147 ? -5.879 4.48 -13.68 1 72.25 147 LYS B CA 1
ATOM 2298 C C . LYS B 1 147 ? -6.027 4.371 -15.195 1 72.25 147 LYS B C 1
ATOM 2300 O O . LYS B 1 147 ? -5.062 4.082 -15.898 1 72.25 147 LYS B O 1
#

Solvent-accessible surface area (backbone atoms only — not comparable to full-atom values): 15814 Å² total; per-residue (Å²): 131,66,50,26,34,30,32,46,41,66,95,45,73,25,22,49,45,22,52,53,46,38,64,74,67,39,61,53,91,64,35,36,35,38,35,36,30,56,46,68,58,54,61,58,72,66,43,78,66,75,82,56,54,69,66,58,53,54,51,50,51,51,52,48,49,51,53,50,50,51,50,52,50,52,53,52,49,51,31,57,74,68,70,52,51,65,49,77,42,82,44,65,55,56,57,30,62,41,52,48,51,48,32,62,77,63,60,33,62,33,38,36,26,29,26,56,76,58,66,87,61,85,83,49,63,60,28,73,45,51,47,45,35,67,61,66,48,86,42,29,38,36,40,22,52,70,128,131,64,52,26,34,32,32,47,41,65,94,46,71,26,22,48,46,22,51,52,48,38,64,73,65,39,60,55,92,63,34,35,35,38,35,38,32,55,44,68,58,54,62,57,71,66,42,75,66,77,82,57,53,68,68,57,53,53,53,51,51,51,51,48,50,50,51,51,51,51,50,50,50,53,54,51,49,51,31,57,75,69,70,53,51,65,48,78,42,81,43,67,56,56,57,30,60,41,52,48,50,48,32,62,75,62,61,32,62,34,38,36,26,28,27,54,77,57,70,88,62,84,82,51,62,61,28,72,44,50,48,46,34,68,62,65,47,86,42,30,36,35,41,23,55,70,127

Nearest PDB structures (foldseek):
  1mjh-assembly1_A  TM=8.650E-01  e=1.051E-08  Methanocaldococcus jannaschii
  3s3t-assembly1_A  TM=7.560E-01  e=7.156E-09  Lactiplantibacillus plantarum
  6hcd-assembly1_A  TM=7.873E-01  e=4.301E-08  Archaeoglobus fulgidus
  1mjh-assembly1_B  TM=6.416E-01  e=2.919E-09  Methanocaldococcus jannaschii
  5ahw-assembly2_D  TM=7.174E-01  e=1.058E-06  Mycolicibacterium smegmatis MC2 155

Secondary structure (DSSP, 8-state):
-PPEEEEE--SSHHHHHHHHHIIIII--TT-EEEEEEEETHHHHHTS-TTSS-HHHHHHHHHHHHHHHHHHHHHHHHHHHHTT-EEEEEEEES-HHHHHHHHHHHTT-SEEEEE-----S-TT--S-HHHHHHHHH-SS-EEEE---/-PPEEEEE--SSHHHHHHHHHIIIII--TT-EEEEEEEETHHHHHTS-TTSS-HHHHHHHHHHHHHHHHHHHHHHHHHHHHTT-EEEEEEEES-HHHHHHHHHHHTT-SEEEEE-----S-TT--S-HHHHHHHHH-SS-EEEE---

Sequence (294 aa):
MPRTVVVGVDNSDYSEFAFDFYTKHVWVKDDNIVLVHVSEYTSLAQAPVLLTDPIVVTELIREEEVKVKQLVEKYSEKMKKLHLAGKVKQMAGKSGEAIIAAAIEEKASLIVMGTRGMSAVRRTFIGSVSDYVLHHSNVPVLICRKKMPRTVVVGVDNSDYSEFAFDFYTKHVWVKDDNIVLVHVSEYTSLAQAPVLLTDPIVVTELIREEEVKVKQLVEKYSEKMKKLHLAGKVKQMAGKSGEAIIAAAIEEKASLIVMGTRGMSAVRRTFIGSVSDYVLHHSNVPVLICRKK

InterPro domains:
  IPR006015 Universal stress protein A family [PR01438] (2-20)
  IPR006015 Universal stress protein A family [PR01438] (105-117)
  IPR006015 Universal stress protein A family [PR01438] (123-145)
  IPR006016 UspA [PF00582] (1-145)
  IPR014729 Rossmann-like alpha/beta/alpha sandwich fold [G3DSA:3.40.50.620] (2-147)

Organism: NCBI:txid100452

Foldseek 3Di:
DAAEEEQEDAPDPFSVQQVVCCLVPPDDPPYAYEYEYEQPCVVVVPPPPPPDDPVVVVVVVVVSVVRVVVRQVVVVVVCVVSVHHYHYHYDYDDRLVRSQVVCVVVVHQEYIYEAPDDDPPVPDRHDPNRVSNVVPHPHYYHYGYDD/DAAEEEQEDAPDVFSVQQVVCCLVPPDDPPYAYEYEYEQPCVVVVPPPVPPDDPVVVVVVVVVSVVRVVVRQVVVVVVCVVSVHHYHYDYDYDDRLVRSQVVCVVVVHQEYIYEAPPDDPPVPDRHDPNRVSNVVPHPHYYHYDYDD

Radius of gyration: 22.14 Å; Cα contacts (8 Å, |Δi|>4): 494; chains: 2; bounding box: 43×67×53 Å